Protein 4WQD (pdb70)

InterPro domains:
  IPR009056 Cytochrome c-like domain [PF13442] (178-256)
  IPR009056 Cytochrome c-like domain [PF21342] (72-156)
  IPR009056 Cytochrome c-like domain [PS51007] (174-260)
  IPR036909 Cytochrome c-like domain superfamily [G3DSA:1.10.760.10] (28-163)
  IPR036909 Cytochrome c-like domain superfamily [G3DSA:1.10.760.10] (164-270)
  IPR036909 Cytochrome c-like domain superfamily [SSF46626] (46-158)
  IPR036909 Cytochrome c-like domain superfamily [SSF46626] (165-262)
  IPR051459 Cytochrome c-type Dehydrogenase [PTHR35008] (163-260)

Organism: Allochromatium vinosum (strain ATCC 17899 / DSM 180 / NBRC 103801 / NCIMB 10441 / D) (NCBI:txid572477)

GO terms:
  GO:0009055 electron transfer activity (F, IMP)
  GO:0042597 periplasmic space (C, IDA)
  GO:0050338 thiosulfate dehydrogenase activity (F, IDA)

Secondary structure (DSSP, 8-state):
-B------GGGPPSSHHHHHHHHHHHHHHSHHHH-TTT--SS--GGGTS--STT-SS-STTS---TT-GGG-SEEETTTTEEE-HHHHHHHHHHTTTSS-PPPTT-HHHHHHHHHHHHHTTTPPTTPPBTT-S------SS---HHHHHHHHHHHTHHHH-TTS--EE-TTSSEEE--SSSTTS--TTSGGGSHHHHHHHHHHH----HHHHHHHHHHHTTS-----

Sequence (227 aa):
TVALTVPAAALLPDGALGESIVRGRRYLSSDTPAQLPDFVGNGLACRHCHPGRDGEVGTEANAAPFVGVVGRRFPQYSARHGRRLITLEQRIGDCFERSLNGRRALLALDHPALIDMMLAYMSWLSQGVPVGAVVAGHGIPTLTLEREPDGVHGEALYQARCLACHGADGSGTLDADGRYLFPPLWGPRRSFNTGAGMNRQATAAGFIKHGMMSLSDEEAWDVAGFVLTHPRPLF

Nearest PDB structures (foldseek):
  4wqe-assembly1_A  TM=1.002E+00  e=1.632E-48  Allochromatium vinosum DSM 180
  4wqa-assembly1_A  TM=1.004E+00  e=4.121E-48  Allochromatium vinosum DSM 180
  4wqc-assembly1_A  TM=1.003E+00  e=3.424E-48  Allochromatium vinosum DSM 180
  4wq8-assembly1_A  TM=1.004E+00  e=5.968E-48  Allochromatium vinosum DSM 180
  4wq7-assembly1_A  TM=1.002E+00  e=7.182E-48  Allochromatium vinosum DSM 180

B-factor: mean 21.18, std 8.92, range [9.79, 58.66]

Solvent-accessible surface area: 11248 Å² total; per-residue (Å²): 134,49,75,43,89,68,20,51,51,102,148,35,65,154,41,87,106,5,111,12,3,60,89,0,47,104,37,2,30,20,0,41,51,63,12,88,94,39,19,44,3,5,6,5,20,78,23,28,31,46,26,162,136,54,14,1,0,6,51,48,46,7,16,9,17,2,4,30,51,13,108,32,88,65,136,15,92,102,72,47,166,109,4,57,14,47,62,82,15,6,12,38,4,62,43,21,8,43,21,154,40,5,58,104,110,47,93,1,1,86,6,0,32,14,0,5,52,18,1,6,102,82,30,77,136,39,21,44,4,46,19,105,27,38,52,91,22,84,24,171,93,144,44,64,23,127,77,0,76,58,16,4,108,80,116,26,60,101,49,20,17,80,89,0,51,18,51,101,53,113,104,50,88,18,94,65,22,3,35,20,12,113,109,0,11,1,53,13,3,18,25,44,134,41,24,12,3,0,0,21,24,64,84,40,134,138,19,48,58,87,44,0,15,4,2,0,9,23,10,41,97,42,103,24,25,153,114

Foldseek 3Di:
DAAQDFDDLVPQDPDDLSVLLVLLLCCQQPVCVVPVQQFQFQDHNCLQQPDPPSGGQRDFQSARLAQVQLQPQDDDPVVRGTDGPLVVVQLCSCFFRVGGRDDSPPSNSVSNVSNSVNSHPPPDRPDDYHRHYNDFQDDPDAQALVLLLVLCVVFPCVACHPQQCGDADPVRHGPRHRLADERGGECSDPCLDQRRVLSSQPRPGVDDSNNSSNNSVNSNVHHYHYD

Radius of gyration: 17.47 Å; Cα contacts (8 Å, |Δi|>4): 488; chains: 1; bounding box: 42×35×50 Å

CATH classification: 1.10.760.10 (+1 more: 1.10.760.10)

Structure (mmCIF, N/CA/C/O backbone):
data_4WQD
#
_entry.id   4WQD
#
_cell.length_a   79.093
_cell.length_b   70.811
_cell.length_c   57.873
_cell.angle_alpha   90.00
_cell.angle_beta   128.99
_cell.angle_gamma   90.00
#
_symmetry.space_group_name_H-M   'C 1 2 1'
#
loop_
_entity.id
_entity.type
_entity.pdbx_description
1 polymer 'Thiosulfate dehydrogenase'
2 non-polymer 'HEME C'
3 non-polymer 'IODIDE ION'
4 non-polymer 1,2-ETHANEDIOL
5 non-polymer GUANIDINE
6 non-polymer 'SULFATE ION'
7 water water
#
loop_
_atom_site.group_PDB
_atom_site.id
_atom_site.type_symbol
_atom_site.label_atom_id
_atom_site.label_alt_id
_atom_site.label_comp_id
_atom_site.label_asym_id
_atom_site.label_entity_id
_atom_site.label_seq_id
_atom_site.pdbx_PDB_ins_code
_atom_site.Cartn_x
_atom_site.Cartn_y
_atom_site.Cartn_z
_atom_site.occupancy
_atom_site.B_iso_or_equiv
_atom_site.auth_seq_id
_atom_site.auth_comp_id
_atom_site.auth_asym_id
_atom_site.auth_atom_id
_atom_site.pdbx_PDB_model_num
ATOM 1 N N . THR A 1 5 ? 32.902 33.466 10.029 1.00 38.82 5 THR A N 1
ATOM 2 C CA . THR A 1 5 ? 32.393 32.660 8.921 1.00 39.00 5 THR A CA 1
ATOM 3 C C . THR A 1 5 ? 32.543 33.386 7.574 1.00 38.23 5 THR A C 1
ATOM 4 O O . THR A 1 5 ? 32.924 34.559 7.538 1.00 41.74 5 THR A O 1
ATOM 8 N N . VAL A 1 6 ? 32.267 32.680 6.476 1.00 32.55 6 VAL A N 1
ATOM 9 C CA . VAL A 1 6 ? 32.186 33.286 5.144 1.00 28.10 6 VAL A CA 1
ATOM 10 C C . VAL A 1 6 ? 30.796 33.041 4.545 1.00 25.69 6 VAL A C 1
ATOM 11 O O . VAL A 1 6 ? 30.095 32.115 4.949 1.00 24.62 6 VAL A O 1
ATOM 15 N N . ALA A 1 7 ? 30.416 33.842 3.560 1.00 25.97 7 ALA A N 1
ATOM 16 C CA . ALA A 1 7 ? 29.068 33.748 3.006 1.00 26.17 7 ALA A CA 1
ATOM 17 C C . ALA A 1 7 ? 28.834 32.483 2.165 1.00 26.01 7 ALA A C 1
ATOM 18 O O . ALA A 1 7 ? 29.756 31.937 1.544 1.00 26.64 7 ALA A O 1
ATOM 20 N N . LEU A 1 8 ? 27.585 32.019 2.170 1.00 24.88 8 LEU A N 1
ATOM 21 C CA . LEU A 1 8 ? 27.154 30.892 1.351 1.00 23.84 8 LEU A CA 1
ATOM 22 C C . LEU A 1 8 ? 26.770 31.395 -0.029 1.00 26.36 8 LEU A C 1
ATOM 23 O O . LEU A 1 8 ? 25.809 32.150 -0.185 1.00 27.36 8 LEU A O 1
ATOM 28 N N . THR A 1 9 ? 27.522 30.974 -1.034 1.00 28.67 9 THR A N 1
ATOM 29 C CA . THR A 1 9 ? 27.178 31.291 -2.415 1.00 31.72 9 THR A CA 1
ATOM 30 C C . THR A 1 9 ? 27.105 30.008 -3.207 1.00 29.88 9 THR A C 1
ATOM 31 O O . THR A 1 9 ? 27.770 29.021 -2.878 1.00 29.85 9 THR A O 1
ATOM 35 N N . VAL A 1 10 ? 26.265 30.032 -4.236 1.00 28.26 10 VAL A N 1
ATOM 36 C CA . VAL A 1 10 ? 26.043 28.887 -5.102 1.00 29.67 10 VAL A CA 1
ATOM 37 C C . VAL A 1 10 ? 26.560 29.223 -6.504 1.00 29.84 10 VAL A C 1
ATOM 38 O O . VAL A 1 10 ? 26.055 30.148 -7.145 1.00 29.45 10 VAL A O 1
ATOM 42 N N . PRO A 1 11 ? 27.553 28.470 -6.999 1.00 28.97 11 PRO A N 1
ATOM 43 C CA . PRO A 1 11 ? 28.107 28.801 -8.321 1.00 30.05 11 PRO A CA 1
ATOM 44 C C . PRO A 1 11 ? 27.100 28.671 -9.450 1.00 31.62 11 PRO A C 1
ATOM 45 O O . PRO A 1 11 ? 26.112 27.940 -9.323 1.00 31.06 11 PRO A O 1
ATOM 49 N N . ALA A 1 12 ? 27.378 29.355 -10.557 1.00 32.98 12 ALA A N 1
ATOM 50 C CA . ALA A 1 12 ? 26.496 29.334 -11.711 1.00 34.85 12 ALA A CA 1
ATOM 51 C C . ALA A 1 12 ? 26.716 28.051 -12.510 1.00 34.25 12 ALA A C 1
ATOM 52 O O . ALA A 1 12 ? 27.839 27.754 -12.924 1.00 33.50 12 A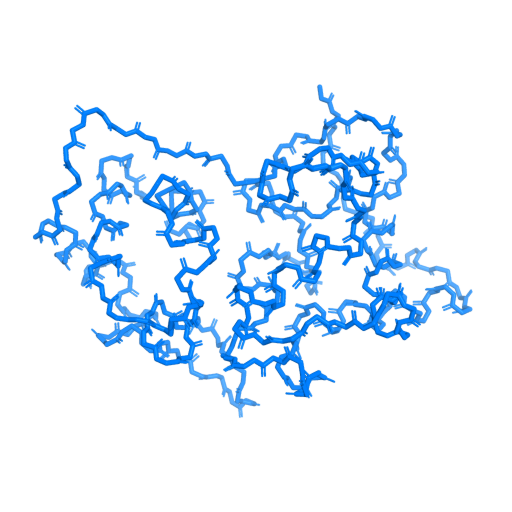LA A O 1
ATOM 54 N N . ALA A 1 13 ? 25.640 27.292 -12.712 1.00 35.16 13 ALA A N 1
ATOM 55 C CA . ALA A 1 13 ? 25.700 26.048 -13.480 1.00 36.06 13 ALA A CA 1
ATOM 56 C C . ALA A 1 13 ? 26.069 26.284 -14.950 1.00 36.87 13 ALA A C 1
ATOM 57 O O . ALA A 1 13 ? 26.585 25.384 -15.620 1.00 36.27 13 ALA A O 1
ATOM 59 N N . ALA A 1 14 ? 25.814 27.489 -15.452 1.00 38.26 14 ALA A N 1
ATOM 60 C CA . ALA A 1 14 ? 26.180 27.818 -16.823 1.00 39.75 14 ALA A CA 1
ATOM 61 C C . ALA A 1 14 ? 27.690 27.978 -16.955 1.00 41.36 14 ALA A C 1
ATOM 62 O O . ALA A 1 14 ? 28.235 27.888 -18.060 1.00 41.17 14 ALA A O 1
ATOM 64 N N . LEU A 1 15 ? 28.361 28.219 -15.830 1.00 42.14 15 LEU A N 1
ATOM 65 C CA . LEU A 1 15 ? 29.810 28.414 -15.819 1.00 43.78 15 LEU A CA 1
ATOM 66 C C . LEU A 1 15 ? 30.571 27.106 -15.544 1.00 43.95 15 LEU A C 1
ATOM 67 O O . LEU A 1 15 ? 31.784 27.126 -15.310 1.00 47.96 15 LEU A O 1
ATOM 72 N N . LEU A 1 16 ? 29.865 25.975 -15.564 1.00 39.76 16 LEU A N 1
ATOM 73 C CA . LEU A 1 16 ? 30.522 24.677 -15.472 1.00 38.14 16 LEU A CA 1
ATOM 74 C C . LEU A 1 16 ? 31.469 24.511 -16.670 1.00 38.93 16 LEU A C 1
ATOM 75 O O . LEU A 1 16 ? 31.095 24.830 -17.797 1.00 40.13 16 LEU A O 1
ATOM 80 N N . PRO A 1 17 ? 32.692 24.013 -16.428 1.00 39.19 17 PRO A N 1
ATOM 81 C CA . PRO A 1 17 ? 33.692 23.832 -17.489 1.00 40.15 17 PRO A CA 1
ATOM 82 C C . PRO A 1 17 ? 33.400 22.632 -18.393 1.00 40.68 17 PRO A C 1
ATOM 83 O O . PRO A 1 17 ? 32.959 21.597 -17.896 1.00 41.38 17 PRO A O 1
ATOM 87 N N . ASP A 1 18 ? 33.617 22.776 -19.698 1.00 41.39 18 ASP A N 1
ATOM 88 C CA . ASP A 1 18 ? 33.599 21.626 -20.600 1.00 41.15 18 ASP A CA 1
ATOM 89 C C . ASP A 1 18 ? 34.701 20.643 -20.201 1.00 36.25 18 ASP A C 1
ATOM 90 O O . ASP A 1 18 ? 35.791 21.059 -19.800 1.00 38.73 18 ASP A O 1
ATOM 95 N N . GLY A 1 19 ? 34.416 19.348 -20.321 1.00 27.22 19 GLY A N 1
ATOM 96 C CA . GLY A 1 19 ? 35.412 18.311 -20.103 1.00 22.30 19 GLY A CA 1
ATOM 97 C C . GLY A 1 19 ? 35.068 17.325 -18.994 1.00 19.03 19 GLY A C 1
ATOM 98 O O . GLY A 1 19 ? 33.919 17.236 -18.548 1.00 18.72 19 GLY A O 1
ATOM 99 N N . ALA A 1 20 ? 36.073 16.582 -18.540 1.00 18.38 20 ALA A N 1
ATOM 100 C CA . ALA A 1 20 ? 35.867 15.495 -17.592 1.00 16.77 20 ALA A CA 1
ATOM 101 C C . ALA A 1 20 ? 35.330 15.997 -16.259 1.00 15.86 20 ALA A C 1
ATOM 102 O O . ALA A 1 20 ? 34.416 15.400 -15.688 1.00 16.15 20 ALA A O 1
ATOM 104 N N . LEU A 1 21 ? 35.871 17.108 -15.764 1.00 15.79 21 LEU A N 1
ATOM 105 C CA . LEU A 1 21 ? 35.426 17.641 -14.480 1.00 16.30 21 LEU A CA 1
ATOM 106 C C . LEU A 1 21 ? 33.964 18.071 -14.539 1.00 17.29 21 LEU A C 1
ATOM 107 O O . LEU A 1 21 ? 33.182 17.726 -13.664 1.00 17.24 21 LEU A O 1
ATOM 112 N N . GLY A 1 22 ? 33.594 18.813 -15.569 1.00 18.16 22 GLY A N 1
ATOM 113 C CA . GLY A 1 22 ? 32.217 19.235 -15.704 1.00 18.79 22 GLY A CA 1
ATOM 114 C C . GLY A 1 22 ? 31.277 18.050 -15.774 1.00 18.84 22 GLY A C 1
ATOM 115 O O . GLY A 1 22 ? 30.205 18.052 -15.158 1.00 19.90 22 GLY A O 1
ATOM 116 N N . GLU A 1 23 ? 31.644 17.031 -16.542 1.00 19.34 23 GLU A N 1
ATOM 117 C CA . GLU A 1 23 ? 30.783 15.855 -16.653 1.00 19.60 23 GLU A CA 1
ATOM 118 C C . GLU A 1 23 ? 30.654 15.101 -15.326 1.00 17.46 23 GLU A C 1
ATOM 119 O O . GLU A 1 23 ? 29.581 14.590 -14.997 1.00 18.75 23 GLU A O 1
ATOM 125 N N . SER A 1 24 ? 31.739 15.043 -14.569 1.00 16.63 24 SER A N 1
ATOM 126 C CA . SER A 1 24 ? 31.734 14.400 -13.260 1.00 15.23 24 SER A CA 1
ATOM 127 C C . SER A 1 24 ? 30.815 15.138 -12.288 1.00 14.87 24 SER A C 1
ATOM 128 O O . SER A 1 24 ? 30.049 14.526 -11.544 1.00 14.86 24 SER A O 1
ATOM 131 N N . ILE A 1 25 ? 30.882 16.461 -12.319 1.00 15.29 25 ILE A N 1
ATOM 132 C CA . ILE A 1 25 ? 30.050 17.293 -11.460 1.00 15.92 25 ILE A CA 1
ATOM 133 C C . ILE A 1 25 ? 28.560 17.034 -11.743 1.00 16.85 25 ILE A C 1
ATOM 134 O O . ILE A 1 25 ? 27.747 16.949 -10.827 1.00 17.23 25 ILE A O 1
ATOM 139 N N . VAL A 1 26 ? 28.198 16.897 -13.016 1.00 17.07 26 VAL A N 1
ATOM 140 C CA . VAL A 1 26 ? 26.818 16.652 -13.406 1.00 18.04 26 VAL A CA 1
ATOM 141 C C . VAL A 1 26 ? 26.387 15.270 -12.937 1.00 17.38 26 VAL A C 1
ATOM 142 O O . VAL A 1 26 ? 25.278 15.113 -12.425 1.00 17.71 26 VAL A O 1
ATOM 146 N N . ARG A 1 27 ? 27.238 14.265 -13.082 1.00 17.36 27 ARG A N 1
ATOM 147 C CA . ARG A 1 27 ? 26.892 12.953 -12.533 1.00 16.98 27 ARG A CA 1
ATOM 148 C C . ARG A 1 27 ? 26.726 13.021 -11.011 1.00 15.46 27 ARG A C 1
ATOM 149 O O . ARG A 1 27 ? 25.809 12.405 -10.446 1.00 16.80 27 ARG A O 1
ATOM 157 N N . GLY A 1 28 ? 27.620 13.748 -10.345 1.00 14.99 28 GLY A N 1
ATOM 158 C CA . GLY A 1 28 ? 27.562 13.899 -8.899 1.00 14.44 28 GLY A CA 1
ATOM 159 C C . GLY A 1 28 ? 26.223 14.462 -8.437 1.00 15.10 28 GLY A C 1
ATOM 160 O O . GLY A 1 28 ? 25.623 13.988 -7.473 1.00 14.98 28 GLY A O 1
ATOM 161 N N . ARG A 1 29 ? 25.776 15.511 -9.106 1.00 15.57 29 ARG A N 1
ATOM 162 C CA . ARG A 1 29 ? 24.488 16.097 -8.781 1.00 16.08 29 ARG A CA 1
ATOM 163 C C . ARG A 1 29 ? 23.378 15.037 -8.853 1.00 16.27 29 ARG A C 1
ATOM 164 O O . ARG A 1 29 ? 22.507 14.968 -7.983 1.00 16.57 29 ARG A O 1
ATOM 172 N N . ARG A 1 30 ? 23.404 14.230 -9.910 1.00 16.42 30 ARG A N 1
ATOM 173 C CA . ARG A 1 30 ? 22.390 13.202 -10.105 1.00 17.47 30 ARG A CA 1
ATOM 174 C C . ARG A 1 30 ? 22.464 12.106 -9.019 1.00 15.98 30 ARG A C 1
ATOM 175 O O . ARG A 1 30 ? 21.420 11.649 -8.528 1.00 15.80 30 ARG A O 1
ATOM 183 N N . TYR A 1 31 ? 23.671 11.704 -8.614 1.00 15.50 31 TYR A N 1
ATOM 184 C CA . TYR A 1 31 ? 23.782 10.718 -7.545 1.00 14.72 31 TYR A CA 1
ATOM 185 C C . TYR A 1 31 ? 23.212 11.246 -6.231 1.00 14.40 31 TYR A C 1
ATOM 186 O O . TYR A 1 31 ? 22.578 10.506 -5.471 1.00 15.17 31 TYR A O 1
ATOM 195 N N . LEU A 1 32 ? 23.407 12.534 -5.986 1.00 13.22 32 LEU A N 1
ATOM 196 C CA . LEU A 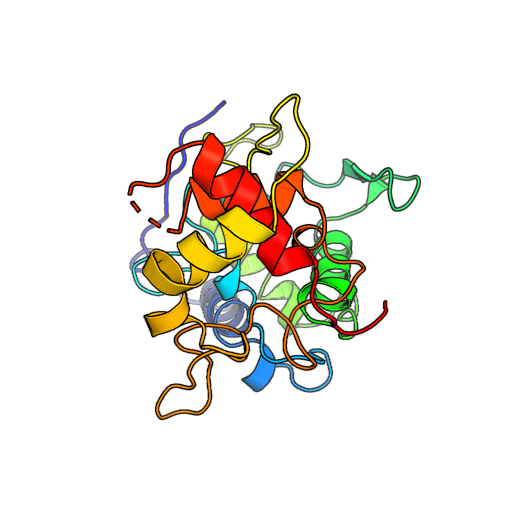1 32 ? 22.944 13.156 -4.749 1.00 13.69 32 LEU A CA 1
ATOM 197 C C . LEU A 1 32 ? 21.426 13.418 -4.778 1.00 14.03 32 LEU A C 1
ATOM 198 O O . LEU A 1 32 ? 20.771 13.402 -3.746 1.00 14.97 32 LEU A O 1
ATOM 203 N N . SER A 1 33 ? 20.878 13.656 -5.962 1.00 14.38 33 SER A N 1
ATOM 204 C CA A SER A 1 33 ? 19.468 14.023 -6.072 0.39 15.76 33 SER A CA 1
ATOM 205 C CA B SER A 1 33 ? 19.474 14.025 -6.112 0.61 15.77 33 SER A CA 1
ATOM 206 C C . SER A 1 33 ? 18.576 12.804 -6.257 1.00 16.12 33 SER A C 1
ATOM 207 O O . SER A 1 33 ? 17.387 12.860 -5.929 1.00 17.21 33 SER A O 1
ATOM 212 N N . ASP A 1 34 ? 19.135 11.711 -6.764 1.00 16.65 34 ASP A N 1
ATOM 213 C CA . ASP A 1 34 ? 18.366 10.550 -7.226 1.00 17.24 34 ASP A CA 1
ATOM 214 C C . ASP A 1 34 ? 19.000 9.242 -6.741 1.00 17.16 34 ASP A C 1
ATOM 215 O O . ASP A 1 34 ? 19.108 8.261 -7.473 1.00 17.95 34 ASP A O 1
ATOM 220 N N . THR A 1 35 ? 19.413 9.234 -5.482 1.00 15.95 35 THR A N 1
ATOM 221 C CA . THR A 1 35 ? 20.349 8.210 -5.003 1.00 15.95 35 THR A CA 1
ATOM 222 C C . THR A 1 35 ? 19.816 6.775 -5.066 1.00 17.23 35 THR A C 1
ATOM 223 O O . THR A 1 35 ? 20.510 5.878 -5.539 1.00 17.66 35 THR A O 1
ATOM 227 N N . PRO A 1 36 ? 18.570 6.546 -4.615 1.00 17.13 36 PRO A N 1
ATOM 228 C CA . PRO A 1 36 ? 18.100 5.155 -4.648 1.00 18.20 36 PRO A CA 1
ATOM 229 C C . PRO A 1 36 ? 18.111 4.556 -6.058 1.00 19.07 36 PRO A C 1
ATOM 230 O O . PRO A 1 36 ? 18.499 3.392 -6.227 1.00 21.28 36 PRO A O 1
ATOM 234 N N . ALA A 1 37 ? 17.726 5.347 -7.055 1.00 18.77 37 ALA A N 1
ATOM 235 C CA . ALA A 1 37 ? 17.623 4.848 -8.418 1.00 19.96 37 ALA A CA 1
ATOM 236 C C . ALA A 1 37 ? 19.002 4.680 -9.056 1.00 20.51 37 ALA A C 1
ATOM 237 O O . ALA A 1 37 ? 19.200 3.783 -9.873 1.00 21.72 37 ALA A O 1
ATOM 239 N N . GLN A 1 38 ? 19.948 5.552 -8.708 1.00 19.61 38 GLN A N 1
ATOM 240 C CA . GLN A 1 38 ? 21.265 5.550 -9.357 1.00 19.29 38 GLN A CA 1
ATOM 241 C C . GLN A 1 38 ? 22.239 4.575 -8.710 1.00 18.93 38 GLN A C 1
ATOM 242 O O . GLN A 1 38 ? 23.143 4.069 -9.380 1.00 19.93 38 GLN A O 1
ATOM 248 N N . LEU A 1 39 ? 22.065 4.336 -7.411 1.00 17.83 39 LEU A N 1
ATOM 249 C CA . LEU A 1 39 ? 22.995 3.507 -6.634 1.00 17.68 39 LEU A CA 1
ATOM 250 C C . LEU A 1 39 ? 22.240 2.460 -5.811 1.00 18.12 39 LEU A C 1
ATOM 251 O O . LEU A 1 39 ? 22.394 2.388 -4.589 1.00 16.48 39 LEU A O 1
ATOM 256 N N . PRO A 1 40 ? 21.442 1.618 -6.491 1.00 19.30 40 PRO A N 1
ATOM 257 C CA . PRO A 1 40 ? 20.619 0.647 -5.759 1.00 21.22 40 PRO A CA 1
ATOM 258 C C . PRO A 1 40 ? 21.410 -0.328 -4.885 1.00 21.95 40 PRO A C 1
ATOM 259 O O . PRO A 1 40 ? 20.891 -0.753 -3.861 1.00 22.43 40 PRO A O 1
ATOM 263 N N . ASP A 1 41 ? 22.638 -0.668 -5.257 1.00 22.87 41 ASP A N 1
ATOM 264 C CA . ASP A 1 41 ? 23.415 -1.606 -4.461 1.00 24.33 41 ASP A CA 1
ATOM 265 C C . ASP A 1 41 ? 23.819 -1.021 -3.110 1.00 22.12 41 ASP A C 1
ATOM 266 O O . ASP A 1 41 ? 24.205 -1.764 -2.202 1.00 23.83 41 ASP A O 1
ATOM 271 N N . PHE A 1 42 ? 23.731 0.302 -2.971 1.00 19.29 42 PHE A N 1
ATOM 272 C CA . PHE A 1 42 ? 24.275 0.993 -1.797 1.00 18.56 42 PHE A CA 1
ATOM 273 C C . PHE A 1 42 ? 23.216 1.690 -0.951 1.00 18.54 42 PHE A C 1
ATOM 274 O O . PHE A 1 42 ? 23.504 2.177 0.140 1.00 19.00 42 PHE A O 1
ATOM 282 N N . VAL A 1 43 ? 21.983 1.722 -1.449 1.00 18.30 43 VAL A N 1
ATOM 283 C CA . VAL A 1 43 ? 20.898 2.393 -0.738 1.00 18.54 43 VAL A CA 1
ATOM 284 C C . VAL A 1 43 ? 19.881 1.369 -0.281 1.00 19.06 43 VAL A C 1
ATOM 285 O O . VAL A 1 43 ? 19.383 0.598 -1.090 1.00 19.37 43 VAL A O 1
ATOM 289 N N . GLY A 1 44 ? 19.566 1.380 1.014 1.00 19.11 44 GLY A N 1
ATOM 290 C CA . GLY A 1 44 ? 18.683 0.386 1.592 1.00 20.19 44 GLY A CA 1
ATOM 291 C C . GLY A 1 44 ? 17.306 0.918 1.927 1.00 21.82 44 GLY A C 1
ATOM 292 O O . GLY A 1 44 ? 16.485 0.179 2.452 1.00 27.36 44 GLY A O 1
ATOM 293 N N . ASN A 1 45 ? 17.058 2.197 1.660 1.00 19.17 45 ASN A N 1
ATOM 294 C CA . ASN A 1 45 ? 15.753 2.783 1.935 1.00 18.57 45 ASN A CA 1
ATOM 295 C C . ASN A 1 45 ? 15.297 3.688 0.781 1.00 18.27 45 ASN A C 1
ATOM 296 O O . ASN A 1 45 ? 15.825 3.583 -0.328 1.00 19.75 45 ASN A O 1
ATOM 301 N N . GLY A 1 46 ? 14.292 4.540 1.011 1.00 17.09 46 GLY A N 1
ATOM 302 C CA . GLY A 1 46 ? 13.772 5.357 -0.075 1.00 17.88 46 GLY A CA 1
ATOM 303 C C . GLY A 1 46 ? 14.353 6.753 -0.158 1.00 16.38 46 GLY A C 1
ATOM 304 O O . GLY A 1 46 ? 13.873 7.594 -0.912 1.00 17.50 46 GLY A O 1
ATOM 305 N N . LEU A 1 47 ? 15.408 7.017 0.605 1.00 15.36 47 LEU A N 1
ATOM 306 C CA . LEU A 1 47 ? 15.905 8.384 0.701 1.00 14.36 47 LEU A CA 1
ATOM 307 C C . LEU A 1 47 ? 17.029 8.675 -0.286 1.00 14.49 47 LEU A C 1
ATOM 308 O O . LEU A 1 47 ? 17.927 7.846 -0.523 1.00 15.76 47 LEU A O 1
ATOM 313 N N . ALA A 1 48 ? 16.977 9.873 -0.853 1.00 13.94 48 ALA A N 1
ATOM 314 C CA . ALA A 1 48 ? 18.112 10.438 -1.567 1.00 14.60 48 ALA A CA 1
ATOM 315 C C . ALA A 1 48 ? 18.796 11.464 -0.683 1.00 14.04 48 ALA A C 1
ATOM 316 O O . ALA A 1 48 ? 18.219 11.951 0.268 1.00 13.40 48 ALA A O 1
ATOM 318 N N . CYS A 1 49 ? 20.041 11.797 -1.008 1.00 13.95 49 CYS A N 1
ATOM 319 C CA . CYS A 1 49 ? 20.757 12.772 -0.186 1.00 13.48 49 CYS A CA 1
ATOM 320 C C . CYS A 1 49 ? 19.985 14.091 -0.084 1.00 12.82 49 CYS A C 1
ATOM 321 O O . CYS A 1 49 ? 19.984 14.732 0.962 1.00 13.11 49 CYS A O 1
ATOM 324 N N . ARG A 1 50 ? 19.325 14.484 -1.174 1.00 12.44 50 ARG A N 1
ATOM 325 C CA . ARG A 1 50 ? 18.597 15.762 -1.197 1.00 13.92 50 ARG A CA 1
ATOM 326 C C . ARG A 1 50 ? 17.437 15.835 -0.198 1.00 14.75 50 ARG A C 1
ATOM 327 O O . ARG A 1 50 ? 16.941 16.909 0.081 1.00 13.96 50 ARG A O 1
ATOM 335 N N . HIS A 1 51 ? 17.024 14.703 0.345 1.00 13.50 51 HIS A N 1
ATOM 336 C CA . HIS A 1 51 ? 15.876 14.724 1.252 1.00 13.18 51 HIS A CA 1
ATOM 337 C C . HIS A 1 51 ? 16.212 15.305 2.616 1.00 13.57 51 HIS A C 1
ATOM 338 O O . HIS A 1 51 ? 15.294 15.694 3.324 1.00 14.02 51 HIS A O 1
ATOM 345 N N . CYS A 1 52 ? 17.504 15.377 2.963 1.00 12.38 52 CYS A N 1
ATOM 346 C CA . CYS A 1 52 ? 17.923 16.107 4.161 1.00 11.66 52 CYS A CA 1
ATOM 347 C C . CYS A 1 52 ? 18.928 17.194 3.827 1.00 12.40 52 CYS A C 1
ATOM 348 O O . CYS A 1 52 ? 19.225 18.015 4.690 1.00 12.96 52 CYS A O 1
ATOM 351 N N . HIS A 1 53 ? 19.406 17.220 2.580 1.00 12.40 53 HIS A N 1
ATOM 352 C CA . HIS A 1 53 ? 20.364 18.227 2.115 1.00 12.65 53 HIS A CA 1
ATOM 353 C C . HIS A 1 53 ? 19.762 18.917 0.887 1.00 12.73 53 HIS A C 1
ATOM 354 O O . HIS A 1 53 ? 20.259 18.788 -0.227 1.00 13.18 53 HIS A O 1
ATOM 361 N N . PRO A 1 54 ? 18.657 19.637 1.075 1.00 13.69 54 PRO A N 1
ATOM 362 C CA . PRO A 1 54 ? 17.933 20.156 -0.092 1.00 14.77 54 PRO A CA 1
ATOM 363 C C . PRO A 1 54 ? 18.685 21.270 -0.817 1.00 14.87 54 PRO A C 1
ATOM 364 O O . PRO A 1 54 ? 19.623 21.862 -0.283 1.00 15.01 54 PRO A O 1
ATOM 368 N N . GLY A 1 55 ? 18.257 21.546 -2.037 1.00 17.34 55 GLY A N 1
ATOM 369 C CA . GLY A 1 55 ? 18.764 22.686 -2.777 1.00 19.95 55 GLY A CA 1
ATOM 370 C C . GLY A 1 55 ? 17.764 23.138 -3.801 1.00 24.73 55 GLY A C 1
ATOM 371 O O . GLY A 1 55 ? 16.903 22.363 -4.205 1.00 25.08 55 GLY A O 1
ATOM 372 N N . ARG A 1 56 ? 17.886 24.392 -4.221 1.00 27.58 56 ARG A N 1
ATOM 373 C CA . ARG A 1 56 ? 16.994 24.943 -5.237 1.00 32.00 56 ARG A CA 1
ATOM 374 C C . ARG A 1 56 ? 17.610 24.829 -6.627 1.00 30.14 56 ARG A C 1
ATOM 375 O O . ARG A 1 56 ? 18.820 24.611 -6.766 1.00 28.99 56 ARG A O 1
ATOM 383 N N . ASP A 1 57 ? 16.760 24.946 -7.644 1.00 30.14 57 ASP A N 1
ATOM 384 C CA . ASP A 1 57 ? 17.197 24.981 -9.043 1.00 31.92 57 ASP A CA 1
ATOM 385 C C . ASP A 1 57 ? 17.883 23.690 -9.488 1.00 29.12 57 ASP A C 1
ATOM 386 O O . ASP A 1 57 ? 18.728 23.704 -10.378 1.00 29.63 57 ASP A O 1
ATOM 391 N N . GLY A 1 58 ? 17.509 22.579 -8.865 1.00 27.63 58 GLY A N 1
ATOM 392 C CA . GLY A 1 58 ? 18.026 21.275 -9.230 1.00 26.60 58 GLY A CA 1
ATOM 393 C C . GLY A 1 58 ? 19.295 20.926 -8.486 1.00 24.28 58 GLY A C 1
ATOM 394 O O . GLY A 1 58 ? 19.745 19.782 -8.559 1.00 24.88 58 GLY A O 1
ATOM 395 N N . GLU A 1 59 ? 19.865 21.890 -7.761 1.00 21.18 59 GLU A N 1
ATOM 396 C CA . GLU A 1 59 ? 21.102 21.647 -7.021 1.00 19.14 59 GLU A CA 1
ATOM 397 C C . GLU A 1 59 ? 20.765 20.949 -5.718 1.00 18.31 59 GLU A C 1
ATOM 398 O O . GLU A 1 59 ? 19.613 20.921 -5.294 1.00 19.66 59 GLU A O 1
ATOM 404 N N . VAL A 1 60 ? 21.787 20.372 -5.100 1.00 16.49 60 VAL A N 1
ATOM 405 C CA . VAL A 1 60 ? 21.634 19.652 -3.840 1.00 14.75 60 VAL A CA 1
ATOM 406 C C . VAL A 1 60 ? 22.600 20.229 -2.826 1.00 13.86 60 VAL A C 1
ATOM 407 O O . VAL A 1 60 ? 23.754 20.505 -3.146 1.00 15.28 60 VAL A O 1
ATOM 411 N N . GLY A 1 61 ? 22.137 20.405 -1.602 1.00 13.11 61 GLY A N 1
ATOM 412 C CA . GLY A 1 61 ? 23.037 20.844 -0.553 1.00 13.68 61 GLY A CA 1
ATOM 413 C C . GLY A 1 61 ? 23.400 22.311 -0.637 1.00 13.21 61 GLY A C 1
ATOM 414 O O . GLY A 1 61 ? 24.559 22.678 -0.431 1.00 13.38 61 GLY A O 1
ATOM 415 N N . THR A 1 62 ? 22.414 23.163 -0.925 1.00 14.03 62 THR A N 1
ATOM 416 C CA . THR A 1 62 ? 22.675 24.591 -1.064 1.00 15.94 62 THR A CA 1
ATOM 417 C C . THR A 1 62 ? 21.888 25.469 -0.091 1.00 16.78 62 THR A C 1
ATOM 418 O O . THR A 1 62 ? 21.918 26.692 -0.220 1.00 20.80 62 THR A O 1
ATOM 422 N N . GLU A 1 63 ? 21.226 24.861 0.892 1.00 16.78 63 GLU A N 1
ATOM 423 C CA . GLU A 1 63 ? 20.319 25.618 1.766 1.00 18.46 63 GLU A CA 1
ATOM 424 C C . GLU A 1 63 ? 20.853 25.808 3.168 1.00 17.14 63 GLU A C 1
ATOM 425 O O . GLU A 1 63 ? 21.154 24.843 3.860 1.00 17.27 63 GLU A O 1
ATOM 431 N N . ALA A 1 64 ? 20.980 27.064 3.578 1.00 18.58 64 ALA A N 1
ATOM 432 C CA . ALA A 1 64 ? 21.441 27.376 4.929 1.00 18.53 64 ALA A CA 1
ATOM 433 C C . ALA A 1 64 ? 20.586 26.657 5.963 1.00 17.35 64 ALA A C 1
ATOM 434 O O . ALA A 1 64 ? 19.358 26.610 5.852 1.00 17.53 64 ALA A O 1
ATOM 436 N N . ASN A 1 65 ? 21.259 26.090 6.954 1.00 16.31 65 ASN A N 1
ATOM 437 C CA . ASN A 1 65 ? 20.638 25.399 8.087 1.00 16.56 65 ASN A CA 1
ATOM 438 C C . ASN A 1 65 ? 19.984 24.064 7.727 1.00 15.06 65 ASN A C 1
ATOM 439 O O . ASN A 1 65 ? 19.330 23.437 8.567 1.00 15.72 65 ASN A O 1
ATOM 444 N N . ALA A 1 66 ? 20.203 23.617 6.493 1.00 13.66 66 ALA A N 1
ATOM 445 C CA . ALA A 1 66 ? 19.825 22.273 6.067 1.00 13.31 66 ALA A CA 1
ATOM 446 C C . ALA A 1 66 ? 21.051 21.535 5.521 1.00 13.51 66 ALA A C 1
ATOM 447 O O . ALA A 1 66 ? 20.999 20.890 4.467 1.00 15.28 66 ALA A O 1
ATOM 449 N N . ALA A 1 67 ? 22.138 21.653 6.282 1.00 12.58 67 ALA A N 1
ATOM 450 C CA . ALA A 1 67 ? 23.406 20.977 6.029 1.00 12.47 67 ALA A CA 1
ATOM 451 C C . ALA A 1 67 ? 23.859 21.120 4.577 1.00 13.25 67 ALA A C 1
ATOM 452 O O . ALA A 1 67 ? 24.043 20.138 3.860 1.00 13.09 67 ALA A O 1
ATOM 454 N N . PRO A 1 68 ? 24.085 22.363 4.160 1.00 13.23 68 PRO A N 1
ATOM 455 C CA . PRO A 1 68 ? 24.574 22.575 2.791 1.00 12.59 68 PRO A CA 1
ATOM 456 C C . PRO A 1 68 ? 25.966 21.974 2.605 1.00 12.24 68 PRO A C 1
ATOM 457 O O . PRO A 1 68 ? 26.753 21.873 3.549 1.00 13.01 68 PRO A O 1
ATOM 461 N N . PHE A 1 69 ? 26.268 21.589 1.369 1.00 12.03 69 PHE A N 1
ATOM 462 C CA . PHE A 1 69 ? 27.598 21.082 1.015 1.00 12.41 69 PHE A CA 1
ATOM 463 C C . PHE A 1 69 ? 28.516 22.210 0.568 1.00 12.00 69 PHE A C 1
ATOM 464 O O . PHE A 1 69 ? 29.705 21.978 0.347 1.00 12.12 69 PHE A O 1
ATOM 472 N N . VAL A 1 70 ? 27.998 23.423 0.399 1.00 12.74 70 VAL A N 1
ATOM 473 C CA . VAL A 1 70 ? 28.822 24.593 0.077 1.00 13.75 70 VAL A CA 1
ATOM 474 C C . VAL A 1 70 ? 29.859 24.803 1.177 1.00 14.57 70 VAL A C 1
ATOM 475 O O . VAL A 1 70 ? 29.522 25.147 2.312 1.00 15.59 70 VAL A O 1
ATOM 479 N N . GLY A 1 71 ? 31.118 24.574 0.835 1.00 12.84 71 GLY A N 1
ATOM 480 C CA . GLY A 1 71 ? 32.223 24.730 1.759 1.00 13.81 71 GLY A CA 1
ATOM 481 C C . GLY A 1 71 ? 32.567 23.497 2.570 1.00 13.65 71 GLY A C 1
ATOM 482 O O . GLY A 1 71 ? 33.426 23.572 3.448 1.00 16.64 71 GLY A O 1
ATOM 483 N N . VAL A 1 72 ? 31.945 22.356 2.309 1.00 12.16 72 VAL A N 1
ATOM 484 C CA . VAL A 1 72 ? 32.179 21.181 3.140 1.00 11.99 72 VAL A CA 1
ATOM 485 C C . VAL A 1 72 ? 33.568 20.595 2.915 1.00 11.35 72 VAL A C 1
ATOM 486 O O . VAL A 1 72 ? 34.166 20.053 3.839 1.00 12.16 72 VAL A O 1
ATOM 490 N N . VAL A 1 73 ? 34.095 20.719 1.702 1.00 11.37 73 VAL A N 1
ATOM 491 C CA . VAL A 1 73 ? 35.337 20.029 1.393 1.00 11.41 73 VAL A CA 1
ATOM 492 C C . VAL A 1 73 ? 36.516 20.575 2.224 1.00 11.55 73 VAL A C 1
ATOM 493 O O . VAL A 1 73 ? 37.420 19.826 2.600 1.00 13.30 73 VAL A O 1
ATOM 497 N N . GLY A 1 74 ? 36.474 21.869 2.537 1.00 11.16 74 GLY A N 1
ATOM 498 C CA . GLY A 1 74 ? 37.533 22.495 3.305 1.00 12.70 74 GLY A CA 1
ATOM 499 C C . GLY A 1 74 ? 37.470 22.257 4.797 1.00 13.00 74 GLY A C 1
ATOM 500 O O . GLY A 1 74 ? 38.343 22.750 5.516 1.00 14.51 74 GLY A O 1
ATOM 501 N N . ARG A 1 75 ? 36.486 21.487 5.262 1.00 12.28 75 ARG A N 1
ATOM 502 C CA A ARG A 1 75 ? 36.348 21.168 6.683 0.45 12.21 75 ARG A CA 1
ATOM 503 C CA B ARG A 1 75 ? 36.366 21.180 6.684 0.55 13.05 75 ARG A CA 1
ATOM 504 C C . ARG A 1 75 ? 36.786 19.748 7.018 1.00 11.52 75 ARG A C 1
ATOM 505 O O . ARG A 1 75 ? 36.709 19.323 8.171 1.00 12.62 75 ARG A O 1
ATOM 520 N N . PHE A 1 76 ? 37.241 19.002 6.014 1.00 10.58 76 PHE A N 1
ATOM 521 C 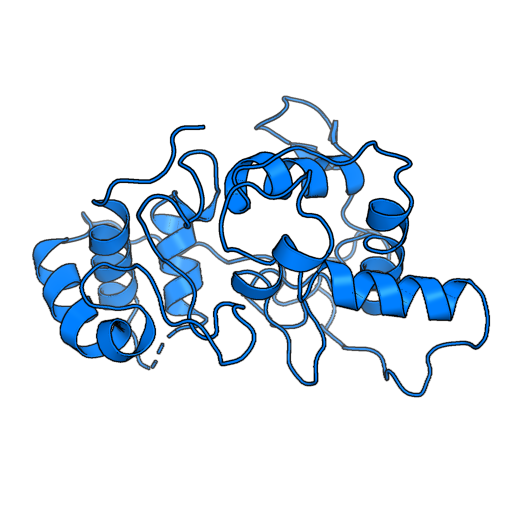CA . PHE A 1 76 ? 37.692 17.633 6.201 1.00 10.45 76 PHE A CA 1
ATOM 522 C C . PHE A 1 76 ? 39.140 17.560 5.731 1.00 11.92 76 PHE A C 1
ATOM 523 O O . PHE A 1 76 ? 39.513 18.302 4.807 1.00 13.21 76 PHE A O 1
ATOM 531 N N . PRO A 1 77 ? 39.945 16.657 6.333 1.00 11.17 77 PRO A N 1
ATOM 532 C CA . PRO A 1 77 ? 39.563 15.715 7.397 1.00 9.79 77 PRO A CA 1
ATOM 533 C C . PRO A 1 77 ? 39.348 16.401 8.748 1.00 10.62 77 PRO A C 1
ATOM 534 O O . PRO A 1 77 ? 39.814 17.517 8.992 1.00 10.72 77 PRO A O 1
ATOM 538 N N . GLN A 1 78 ? 38.554 15.740 9.578 1.00 10.76 78 GLN A N 1
ATOM 539 C CA . GLN A 1 78 ? 38.211 16.265 10.886 1.00 11.14 78 GLN A CA 1
ATOM 540 C C . GLN A 1 78 ? 37.986 15.121 11.857 1.00 10.36 78 GLN A C 1
ATOM 541 O O . GLN A 1 78 ? 37.668 14.000 11.469 1.00 9.94 78 GLN A O 1
ATOM 547 N N . TYR A 1 79 ? 38.125 15.412 13.139 1.00 11.70 79 TYR A N 1
ATOM 548 C CA . TYR A 1 79 ? 37.883 14.411 14.170 1.00 12.67 79 TYR A CA 1
ATOM 549 C C . TYR A 1 79 ? 36.407 14.018 14.206 1.00 13.29 79 TYR A C 1
ATOM 550 O O . TYR A 1 79 ? 35.527 14.871 14.088 1.00 15.58 79 TYR A O 1
ATOM 559 N N . SER A 1 80 ? 36.158 12.721 14.361 1.00 13.20 80 SER A N 1
ATOM 560 C CA . SER A 1 80 ? 34.815 12.212 14.581 1.00 14.25 80 SER A CA 1
ATOM 561 C C . SER A 1 80 ? 34.794 11.455 15.890 1.00 15.67 80 SER A C 1
ATOM 562 O O . SER A 1 80 ? 35.532 10.498 16.059 1.00 16.65 80 SER A O 1
ATOM 565 N N . ALA A 1 81 ? 33.906 11.847 16.799 1.00 17.43 81 ALA A N 1
ATOM 566 C CA . ALA A 1 81 ? 33.786 11.159 18.069 1.00 19.17 81 ALA A CA 1
ATOM 567 C C . ALA A 1 81 ? 33.229 9.748 17.824 1.00 21.81 81 ALA A C 1
ATOM 568 O O . ALA A 1 81 ? 33.637 8.777 18.473 1.00 24.19 81 ALA A O 1
ATOM 570 N N . ARG A 1 82 ? 32.322 9.664 16.852 1.00 22.37 82 ARG A N 1
ATOM 571 C CA . ARG A 1 82 ? 31.748 8.415 16.352 1.00 25.29 82 ARG A CA 1
ATOM 572 C C . ARG A 1 82 ? 32.840 7.385 16.037 1.00 25.13 82 ARG A C 1
ATOM 573 O O . ARG A 1 82 ? 32.735 6.221 16.423 1.00 28.74 82 ARG A O 1
ATOM 581 N N . HIS A 1 83 ? 33.901 7.833 15.363 1.00 20.30 83 HIS A N 1
ATOM 582 C CA . HIS A 1 83 ? 34.989 6.954 14.917 1.00 20.27 83 HIS A CA 1
ATOM 583 C C . HIS A 1 83 ? 36.164 6.885 15.894 1.00 20.55 83 HIS A C 1
ATOM 584 O O . HIS A 1 83 ? 36.956 5.947 15.858 1.00 22.78 83 HIS A O 1
ATOM 591 N N . GLY A 1 84 ? 36.282 7.903 16.733 1.00 18.95 84 GLY A N 1
ATOM 592 C CA . GLY A 1 84 ? 37.391 8.031 17.656 1.00 18.43 84 GLY A CA 1
ATOM 593 C C . GLY A 1 84 ? 38.682 8.465 16.987 1.00 17.66 84 GLY A C 1
ATOM 594 O O . GLY A 1 84 ? 39.746 8.264 17.530 1.00 19.52 84 GLY A O 1
ATOM 595 N N A ARG A 1 85 ? 38.575 9.102 15.830 0.60 15.68 85 ARG A N 1
ATOM 596 N N B ARG A 1 85 ? 38.580 9.027 15.789 0.40 16.92 85 ARG A N 1
ATOM 597 C CA A ARG A 1 85 ? 39.748 9.501 15.077 0.60 15.52 85 ARG A CA 1
ATOM 598 C CA B ARG A 1 85 ? 39.756 9.448 15.044 0.40 16.92 85 ARG A CA 1
ATOM 599 C C A ARG A 1 85 ? 39.337 10.465 13.982 0.60 13.46 85 ARG A C 1
ATOM 600 C C B ARG A 1 85 ? 39.345 10.345 13.892 0.40 14.58 85 ARG A C 1
ATOM 601 O O A ARG A 1 85 ? 38.149 10.740 13.792 0.60 12.08 85 ARG A O 1
ATOM 602 O O B ARG A 1 85 ? 38.155 10.464 13.585 0.40 14.06 85 ARG A O 1
ATOM 617 N N . LEU A 1 86 ? 40.325 10.998 13.273 1.00 13.59 86 LEU A N 1
ATOM 618 C CA . LEU A 1 86 ? 40.056 11.810 12.091 1.00 12.29 86 LEU A CA 1
ATOM 619 C C . LEU A 1 86 ? 39.460 10.979 10.968 1.00 12.27 86 LEU A C 1
ATOM 620 O O . LEU A 1 86 ? 39.855 9.843 10.732 1.00 12.31 86 LEU A O 1
ATOM 625 N N . ILE A 1 87 ? 38.478 11.556 10.287 1.00 11.75 87 ILE A N 1
ATOM 626 C CA . ILE A 1 87 ? 37.887 10.946 9.101 1.00 11.10 87 ILE A CA 1
ATOM 627 C C . ILE A 1 87 ? 37.951 11.910 7.922 1.00 9.99 87 ILE A C 1
ATOM 628 O O . ILE A 1 87 ? 38.008 13.128 8.097 1.00 10.01 87 ILE A O 1
ATOM 633 N N . THR A 1 88 ? 37.902 11.349 6.721 1.00 11.11 88 THR A N 1
ATOM 634 C CA . THR A 1 88 ? 37.829 12.116 5.483 1.00 10.88 88 THR A CA 1
ATOM 635 C C . THR A 1 88 ? 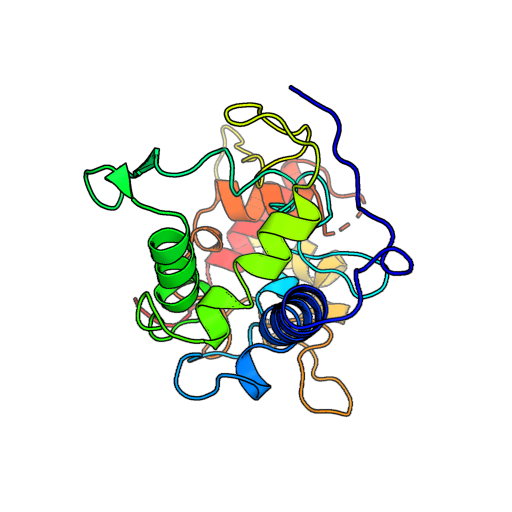36.390 12.368 5.049 1.00 10.73 88 THR A C 1
ATOM 636 O O . THR A 1 88 ? 35.444 11.751 5.565 1.00 10.77 88 THR A O 1
ATOM 640 N N . LEU A 1 89 ? 36.210 13.258 4.079 1.00 10.05 89 LEU A N 1
ATOM 641 C CA . LEU A 1 89 ? 34.888 13.499 3.541 1.00 10.19 89 LEU A CA 1
ATOM 642 C C . LEU A 1 89 ? 34.324 12.217 2.918 1.00 11.17 89 LEU A C 1
ATOM 643 O O . LEU A 1 89 ? 33.130 11.960 3.018 1.00 11.03 89 LEU A O 1
ATOM 648 N N . GLU A 1 90 ? 35.144 11.421 2.247 1.00 11.46 90 GLU A N 1
ATOM 649 C CA . GLU A 1 90 ? 34.683 10.155 1.673 1.00 12.92 90 GLU A CA 1
ATOM 650 C C . GLU A 1 90 ? 34.086 9.247 2.731 1.00 12.68 90 GLU A C 1
ATOM 651 O O . GLU A 1 90 ? 33.072 8.589 2.498 1.00 13.40 90 GLU A O 1
ATOM 657 N N . GLN A 1 91 ? 34.732 9.204 3.889 1.00 12.12 91 GLN A N 1
ATOM 658 C CA . GLN A 1 91 ? 34.254 8.392 4.984 1.00 13.05 91 GLN A CA 1
ATOM 659 C C . GLN A 1 91 ? 32.947 8.960 5.542 1.00 12.23 91 GLN A C 1
ATOM 660 O O . GLN A 1 91 ? 32.046 8.199 5.891 1.00 13.24 91 GLN A O 1
ATOM 666 N N . ARG A 1 92 ? 32.847 10.286 5.635 1.00 10.58 92 ARG A N 1
ATOM 667 C CA . ARG A 1 92 ? 31.628 10.924 6.146 1.00 10.75 92 ARG A CA 1
ATOM 668 C C . ARG A 1 92 ? 30.450 10.600 5.232 1.00 12.33 92 ARG A C 1
ATOM 669 O O . ARG A 1 92 ? 29.334 10.335 5.686 1.00 12.59 92 ARG A O 1
ATOM 677 N N . ILE A 1 93 ? 30.684 10.643 3.925 1.00 11.51 93 ILE A N 1
ATOM 678 C CA . ILE A 1 93 ? 29.645 10.246 2.971 1.00 12.12 93 ILE A CA 1
ATOM 679 C C . ILE A 1 93 ? 29.228 8.788 3.189 1.00 12.58 93 ILE A C 1
ATOM 680 O O . ILE A 1 93 ? 28.036 8.474 3.165 1.00 13.64 93 ILE A O 1
ATOM 685 N N . GLY A 1 94 ? 30.188 7.903 3.431 1.00 12.24 94 GLY A N 1
ATOM 686 C CA . GLY A 1 94 ? 29.906 6.513 3.731 1.00 12.70 94 GLY A CA 1
ATOM 687 C C . GLY A 1 94 ? 29.012 6.357 4.948 1.00 13.71 94 GLY A C 1
ATOM 688 O O . GLY A 1 94 ? 28.114 5.512 4.973 1.00 14.37 94 GLY A O 1
ATOM 689 N N . ASP A 1 95 ? 29.234 7.193 5.955 1.00 13.96 95 ASP A N 1
ATOM 690 C CA . ASP A 1 95 ? 28.395 7.145 7.144 1.00 14.52 95 ASP A CA 1
ATOM 691 C C . ASP A 1 95 ? 26.936 7.476 6.826 1.00 14.12 95 ASP A C 1
ATOM 692 O O . ASP A 1 95 ? 26.024 6.838 7.335 1.00 14.49 95 ASP A O 1
ATOM 697 N N A CYS A 1 96 ? 26.698 8.493 6.000 0.60 12.67 96 CYS A N 1
ATOM 698 C CA A CYS A 1 96 ? 25.311 8.827 5.651 0.60 12.35 96 CYS A CA 1
ATOM 699 C C A CYS A 1 96 ? 24.714 7.718 4.761 0.60 13.09 96 CYS A C 1
ATOM 700 O O A CYS A 1 96 ? 23.525 7.472 4.834 0.60 13.13 96 CYS A O 1
ATOM 710 N N . PHE A 1 97 ? 25.503 7.025 3.941 1.00 12.68 97 PHE A N 1
ATOM 711 C CA . PHE A 1 97 ? 24.982 5.863 3.207 1.00 13.14 97 PHE A CA 1
ATOM 712 C C . PHE A 1 97 ? 24.540 4.760 4.178 1.00 14.32 97 PHE A C 1
ATOM 713 O O . PHE A 1 97 ? 23.471 4.164 4.011 1.00 14.87 97 PHE A O 1
ATOM 721 N N . GLU A 1 98 ? 25.351 4.510 5.203 1.00 13.63 98 GLU A N 1
ATOM 722 C CA . GLU A 1 98 ? 25.075 3.424 6.150 1.00 14.82 98 GLU A CA 1
ATOM 723 C C . GLU A 1 98 ? 23.915 3.724 7.100 1.00 15.08 98 GLU A C 1
ATOM 724 O O . GLU A 1 98 ? 23.219 2.810 7.535 1.00 16.75 98 GLU A O 1
ATOM 730 N N . ARG A 1 99 ? 23.739 4.996 7.434 1.00 13.36 99 ARG A N 1
ATOM 731 C CA . ARG A 1 99 ? 22.807 5.389 8.479 1.00 12.72 99 ARG A CA 1
ATOM 732 C C . ARG A 1 99 ? 21.582 6.043 7.853 1.00 12.85 99 ARG A C 1
ATOM 733 O O . ARG A 1 99 ? 20.491 5.466 7.848 1.00 14.82 99 ARG A O 1
ATOM 741 N N . SER A 1 100 ? 21.744 7.234 7.310 1.00 12.33 100 SER A N 1
ATOM 742 C CA . SER A 1 100 ? 20.614 7.934 6.707 1.00 11.93 100 SER A CA 1
ATOM 743 C C . SER A 1 100 ? 19.956 7.173 5.562 1.00 12.38 100 SER A C 1
ATOM 744 O O . SER A 1 100 ? 18.734 7.255 5.393 1.00 12.90 100 SER A O 1
ATOM 747 N N . LEU A 1 101 ? 20.749 6.448 4.783 1.00 12.59 101 LEU A N 1
ATOM 748 C CA . LEU A 1 101 ? 20.237 5.697 3.636 1.00 13.10 101 LEU A CA 1
ATOM 749 C C . LEU A 1 101 ? 20.149 4.190 3.906 1.00 14.19 101 LEU A C 1
ATOM 750 O O . LEU A 1 101 ? 19.827 3.414 3.016 1.00 16.03 101 LEU A O 1
ATOM 755 N N . ASN A 1 102 ? 20.384 3.797 5.159 1.00 14.82 102 ASN A N 1
ATOM 756 C CA . ASN A 1 102 ? 20.230 2.410 5.600 1.00 16.02 102 ASN A CA 1
ATOM 757 C C . ASN A 1 102 ? 20.888 1.412 4.656 1.00 17.73 102 ASN A C 1
ATOM 758 O O . ASN A 1 102 ? 20.335 0.348 4.379 1.00 17.74 102 ASN A O 1
ATOM 763 N N . GLY A 1 103 ? 22.083 1.760 4.182 1.00 16.86 103 GLY A N 1
ATOM 764 C CA . GLY A 1 103 ? 22.687 1.021 3.088 1.00 17.67 103 GLY A CA 1
ATOM 765 C C . GLY A 1 103 ? 24.119 0.603 3.334 1.00 17.50 103 GLY A C 1
ATOM 766 O O . GLY A 1 103 ? 24.464 0.110 4.402 1.00 19.04 103 GLY A O 1
ATOM 767 N N . ARG A 1 104 ? 24.946 0.796 2.314 1.00 18.13 104 ARG A N 1
ATOM 768 C CA A ARG A 1 104 ? 26.343 0.399 2.379 0.47 18.84 104 ARG A CA 1
ATOM 769 C CA B ARG A 1 104 ? 26.341 0.377 2.339 0.53 19.19 104 ARG A CA 1
ATOM 770 C C . ARG A 1 104 ? 27.216 1.476 1.758 1.00 17.71 104 ARG A C 1
ATOM 771 O O . ARG A 1 104 ? 26.862 2.091 0.753 1.00 18.63 104 ARG A O 1
ATOM 786 N N . ALA A 1 105 ? 28.353 1.721 2.392 1.00 17.04 105 ALA A N 1
ATOM 787 C CA . ALA A 1 105 ? 29.282 2.730 1.907 1.00 17.11 105 ALA A CA 1
ATOM 788 C C . ALA A 1 105 ? 29.908 2.313 0.586 1.00 16.72 105 ALA A C 1
ATOM 789 O O . ALA A 1 105 ? 30.203 1.149 0.377 1.00 19.02 105 ALA A O 1
ATOM 791 N N . LEU A 1 106 ? 30.068 3.281 -0.308 1.00 16.98 106 LEU A N 1
ATOM 792 C CA A LEU A 1 106 ? 30.831 3.095 -1.533 0.42 17.11 106 LEU A CA 1
ATOM 793 C CA B LEU A 1 106 ? 30.824 3.061 -1.528 0.58 17.50 106 LEU A CA 1
ATOM 794 C C . LEU A 1 106 ? 32.309 2.948 -1.204 1.00 17.14 106 LEU A C 1
ATOM 795 O O . LEU A 1 106 ? 32.796 3.538 -0.239 1.00 17.37 106 LEU A O 1
ATOM 804 N N . ALA A 1 107 ? 33.026 2.168 -2.005 1.00 18.80 107 ALA A N 1
ATOM 805 C CA . ALA A 1 107 ? 34.476 2.106 -1.890 1.00 18.56 107 ALA A CA 1
ATOM 806 C C . ALA A 1 107 ? 35.027 3.515 -2.030 1.00 17.24 107 ALA A C 1
ATOM 807 O O . ALA A 1 107 ? 34.450 4.357 -2.727 1.00 17.58 107 ALA A O 1
ATOM 809 N N . LEU A 1 108 ? 36.169 3.769 -1.394 1.00 19.19 108 LEU A N 1
ATOM 810 C CA . LEU A 1 108 ? 36.664 5.130 -1.290 1.00 18.79 108 LEU A CA 1
ATOM 811 C C . LEU A 1 108 ? 37.247 5.661 -2.600 1.00 19.86 108 LEU A C 1
ATOM 812 O O . LEU A 1 108 ? 37.515 6.857 -2.703 1.00 22.17 108 LEU A O 1
ATOM 817 N N . ASP A 1 109 ? 37.392 4.776 -3.589 1.00 19.71 109 ASP A N 1
ATOM 818 C CA . ASP A 1 109 ? 37.734 5.159 -4.962 1.00 20.32 109 ASP A CA 1
ATOM 819 C C . ASP A 1 109 ? 36.633 4.826 -5.976 1.00 19.29 109 ASP A C 1
ATOM 820 O O . ASP A 1 109 ? 36.907 4.753 -7.171 1.00 21.98 109 ASP A O 1
ATOM 825 N N . HIS A 1 110 ? 35.395 4.640 -5.515 1.00 16.79 110 HIS A N 1
ATOM 826 C CA . HIS A 1 110 ? 34.297 4.375 -6.421 1.00 16.65 110 HIS A CA 1
ATOM 827 C C . HIS A 1 110 ? 34.045 5.606 -7.295 1.00 16.51 110 HIS A C 1
ATOM 828 O O . HIS A 1 110 ? 33.990 6.715 -6.792 1.00 14.71 110 HIS A O 1
ATOM 835 N N . PRO A 1 111 ? 33.892 5.418 -8.614 1.00 16.70 111 PRO A N 1
ATOM 836 C CA . PRO A 1 111 ? 33.689 6.590 -9.473 1.00 15.87 111 PRO A CA 1
ATOM 837 C C . PRO A 1 111 ? 32.483 7.452 -9.093 1.00 14.33 111 PRO A C 1
ATOM 838 O O . PRO A 1 111 ? 32.537 8.678 -9.243 1.00 13.65 111 PRO A O 1
ATOM 842 N N . ALA A 1 112 ? 31.417 6.850 -8.570 1.00 14.15 112 ALA A N 1
ATOM 843 C CA . ALA A 1 112 ? 30.265 7.650 -8.160 1.00 13.49 112 ALA A CA 1
ATOM 844 C C . ALA A 1 112 ? 30.568 8.505 -6.946 1.00 12.95 112 ALA A C 1
ATOM 845 O O . ALA A 1 112 ? 30.095 9.634 -6.830 1.00 12.45 1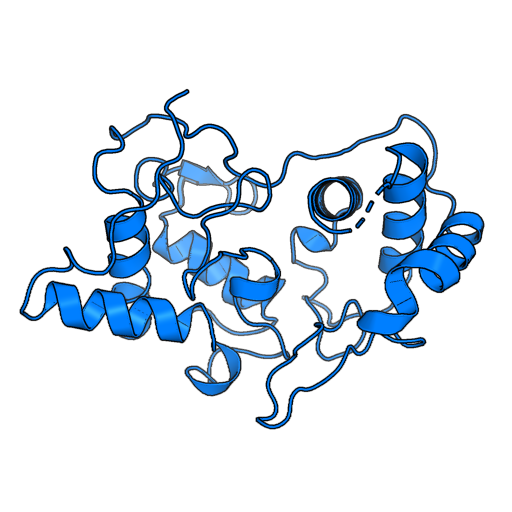12 ALA A O 1
ATOM 847 N N . LEU A 1 113 ? 31.382 7.973 -6.036 1.00 13.15 113 LEU A N 1
ATOM 848 C CA . LEU A 1 113 ? 31.788 8.735 -4.867 1.00 12.75 113 LEU A CA 1
ATOM 849 C C . LEU A 1 113 ? 32.671 9.911 -5.283 1.00 11.81 113 LEU A C 1
ATOM 850 O O . LEU A 1 113 ? 32.519 11.030 -4.811 1.00 12.13 113 LEU A O 1
ATOM 855 N N . ILE A 1 114 ? 33.576 9.657 -6.216 1.00 11.88 114 ILE A N 1
ATOM 856 C CA . ILE A 1 114 ? 34.449 10.708 -6.721 1.00 12.10 114 ILE A CA 1
ATOM 857 C C . ILE A 1 114 ? 33.598 11.785 -7.426 1.00 10.86 114 ILE A C 1
ATOM 858 O O . ILE A 1 114 ? 33.854 12.981 -7.269 1.00 11.71 114 ILE A O 1
ATOM 863 N N . ASP A 1 115 ? 32.563 11.373 -8.162 1.00 11.66 115 ASP A N 1
ATOM 864 C CA . ASP A 1 115 ? 31.668 12.337 -8.798 1.00 12.02 115 ASP A CA 1
ATOM 865 C C . ASP A 1 115 ? 30.920 13.176 -7.739 1.00 10.99 115 ASP A C 1
ATOM 866 O O . ASP A 1 115 ? 30.786 14.396 -7.891 1.00 11.71 115 ASP A O 1
ATOM 871 N N . MET A 1 116 ? 30.473 12.544 -6.656 1.00 11.19 116 MET A N 1
ATOM 872 C CA A MET A 1 116 ? 29.868 13.273 -5.533 0.44 11.11 116 MET A CA 1
ATOM 873 C CA B MET A 1 116 ? 29.840 13.293 -5.577 0.56 11.47 116 MET A CA 1
ATOM 874 C C . MET A 1 116 ? 30.836 14.284 -4.957 1.00 11.40 116 MET A C 1
ATOM 875 O O . MET A 1 116 ? 30.487 15.434 -4.699 1.00 11.82 116 MET A O 1
ATOM 884 N N . LEU A 1 117 ? 32.090 13.862 -4.766 1.00 11.24 117 LEU A N 1
ATOM 885 C CA . LEU A 1 117 ? 33.124 14.770 -4.275 1.00 11.32 117 LEU A CA 1
ATOM 886 C C . LEU A 1 117 ? 33.352 15.933 -5.225 1.00 11.73 117 LEU A C 1
ATOM 887 O O . LEU A 1 117 ? 33.492 17.071 -4.788 1.00 12.53 117 LEU A O 1
ATOM 892 N N . ALA A 1 118 ? 33.374 15.658 -6.531 1.00 11.60 118 ALA A N 1
ATOM 893 C CA . ALA A 1 118 ? 33.573 16.707 -7.518 1.00 12.04 118 ALA A CA 1
ATOM 894 C C . ALA A 1 118 ? 32.464 17.742 -7.424 1.00 11.29 118 ALA A C 1
ATOM 895 O O . ALA A 1 118 ? 32.705 18.948 -7.484 1.00 11.75 118 ALA A O 1
ATOM 897 N N . TYR A 1 119 ? 31.231 17.266 -7.289 1.00 11.55 119 TYR A N 1
ATOM 898 C CA . TYR A 1 119 ? 30.083 18.159 -7.130 1.00 12.07 119 TYR A CA 1
ATOM 899 C C . TYR A 1 119 ? 30.191 19.026 -5.882 1.00 10.64 119 TYR A C 1
ATOM 900 O O . TYR A 1 119 ? 30.014 20.241 -5.950 1.00 11.81 119 TYR A O 1
ATOM 909 N N . MET A 1 120 ? 30.518 18.415 -4.748 1.00 11.46 120 MET A N 1
ATOM 910 C CA . MET A 1 120 ? 30.690 19.174 -3.505 1.00 11.73 120 MET A CA 1
ATOM 911 C C . MET A 1 120 ? 31.832 20.184 -3.619 1.00 11.91 120 MET A C 1
ATOM 912 O O . MET A 1 120 ? 31.746 21.303 -3.104 1.00 12.22 120 MET A O 1
ATOM 917 N N . SER A 1 121 ? 32.904 19.805 -4.318 1.00 11.99 121 SER A N 1
ATOM 918 C CA . SER A 1 121 ? 34.025 20.705 -4.552 1.00 12.31 121 SER A CA 1
ATOM 919 C C . SER A 1 121 ? 33.637 21.884 -5.439 1.00 12.19 121 SER A C 1
ATOM 920 O O . SER A 1 121 ? 34.075 23.013 -5.232 1.00 13.22 121 SER A O 1
ATOM 923 N N . TRP A 1 122 ? 32.805 21.624 -6.443 1.00 12.70 122 TRP A N 1
ATOM 924 C CA . TRP A 1 122 ? 32.264 22.689 -7.270 1.00 14.16 122 TRP A CA 1
ATOM 925 C C . TRP A 1 122 ? 31.425 23.672 -6.449 1.00 14.19 122 TRP A C 1
ATOM 926 O O . TRP A 1 122 ? 31.610 24.885 -6.542 1.00 15.07 122 TRP A O 1
ATOM 937 N N . LEU A 1 123 ? 30.519 23.153 -5.624 1.00 13.12 123 LEU A N 1
ATOM 938 C CA . LEU A 1 123 ? 29.724 24.014 -4.757 1.00 13.94 123 LEU A CA 1
ATOM 939 C C . LEU A 1 123 ? 30.603 24.824 -3.822 1.00 14.43 123 LEU A C 1
ATOM 940 O O . LEU A 1 123 ? 30.236 25.918 -3.408 1.00 15.99 123 LEU A O 1
ATOM 945 N N . SER A 1 124 ? 31.783 24.284 -3.511 1.00 14.37 124 SER A N 1
ATOM 946 C CA . SER A 1 124 ? 32.702 24.901 -2.564 1.00 14.08 124 SER A CA 1
ATOM 947 C C . SER A 1 124 ? 33.686 25.838 -3.220 1.00 14.99 124 SER A C 1
ATOM 948 O O . SER A 1 124 ? 34.554 26.366 -2.541 1.00 14.79 124 SER A O 1
ATOM 951 N N . GLN A 1 125 ? 33.573 26.037 -4.530 1.00 14.77 125 GLN A N 1
ATOM 952 C CA . GLN A 1 125 ? 34.554 26.860 -5.210 1.00 16.53 125 GLN A CA 1
ATOM 953 C C . GLN A 1 125 ? 34.659 28.226 -4.543 1.00 16.01 125 GLN A C 1
ATOM 954 O O . GLN A 1 125 ? 33.648 28.831 -4.188 1.00 16.23 125 GLN A O 1
ATOM 960 N N . GLY A 1 126 ? 35.890 28.683 -4.335 1.00 16.73 126 GLY A N 1
ATOM 961 C CA . GLY A 1 126 ? 36.135 29.984 -3.742 1.00 17.96 126 GLY A CA 1
ATOM 962 C C . GLY A 1 126 ? 36.118 30.042 -2.218 1.00 17.53 126 GLY A C 1
ATOM 963 O O . GLY A 1 126 ? 36.525 31.052 -1.641 1.00 18.83 126 GLY A O 1
ATOM 964 N N . VAL A 1 127 ? 35.657 28.982 -1.557 1.00 15.65 127 VAL A N 1
ATOM 965 C CA . VAL A 1 127 ? 35.643 28.955 -0.096 1.00 13.90 127 VAL A CA 1
ATOM 966 C C . VAL A 1 127 ? 37.043 28.635 0.424 1.00 14.38 127 VAL A C 1
ATOM 967 O O . VAL A 1 127 ? 37.601 27.600 0.059 1.00 13.71 127 VAL A O 1
ATOM 971 N N . PRO A 1 128 ? 37.611 29.509 1.281 1.00 15.78 128 PRO A N 1
ATOM 972 C CA . PRO A 1 128 ? 38.949 29.199 1.810 1.00 15.37 128 PRO A CA 1
ATOM 973 C C . PRO A 1 128 ? 38.974 27.921 2.639 1.00 15.25 128 PRO A C 1
ATOM 974 O O . PRO A 1 128 ? 38.082 27.694 3.465 1.00 14.73 128 PRO A O 1
ATOM 978 N N . VAL A 1 129 ? 40.003 27.103 2.443 1.00 14.80 129 VAL A N 1
ATOM 979 C CA . VAL A 1 129 ? 40.174 25.920 3.274 1.00 15.18 129 VAL A CA 1
ATOM 980 C C . VAL A 1 129 ? 40.186 26.324 4.730 1.00 15.53 129 VAL A C 1
ATOM 981 O O . VAL A 1 129 ? 40.878 27.271 5.105 1.00 17.30 129 VAL A O 1
ATOM 985 N N . GLY A 1 130 ? 39.376 25.628 5.530 1.00 16.57 130 GLY A N 1
ATOM 986 C CA . GLY A 1 130 ? 39.292 25.864 6.957 1.00 16.69 130 GLY A CA 1
ATOM 987 C C . GLY A 1 130 ? 38.192 26.834 7.361 1.00 17.96 130 GLY A C 1
ATOM 988 O O . GLY A 1 130 ? 37.800 26.891 8.524 1.00 19.96 130 GLY A O 1
ATOM 989 N N . ALA A 1 131 ? 37.692 27.602 6.403 1.00 18.10 131 ALA A N 1
ATOM 990 C CA . ALA A 1 131 ? 36.638 28.574 6.674 1.00 18.31 131 ALA A CA 1
ATOM 991 C C . ALA A 1 131 ? 35.318 27.876 6.892 1.00 18.71 131 ALA A C 1
ATOM 992 O O . ALA A 1 131 ? 35.048 26.827 6.313 1.00 18.92 131 ALA A O 1
ATOM 994 N N . VAL A 1 132 ? 34.505 28.487 7.738 1.00 20.27 132 VAL A N 1
ATOM 995 C CA . VAL A 1 132 ? 33.189 27.970 8.056 1.00 21.74 132 VAL A CA 1
ATOM 996 C C . VAL A 1 132 ? 32.163 28.815 7.308 1.00 22.78 132 VAL A C 1
ATOM 997 O O . VAL A 1 132 ? 32.121 30.030 7.467 1.00 24.77 132 VAL A O 1
ATOM 1001 N N . VAL A 1 133 ? 31.355 28.169 6.477 1.00 18.98 133 VAL A N 1
ATOM 1002 C CA . VAL A 1 133 ? 30.310 28.845 5.711 1.00 19.00 133 VAL A CA 1
ATOM 1003 C C . VAL A 1 133 ? 29.065 29.077 6.573 1.00 20.16 133 VAL A C 1
ATOM 1004 O O . VAL A 1 133 ? 28.613 28.182 7.288 1.00 19.16 133 VAL A O 1
ATOM 1008 N N . ALA A 1 134 ? 28.538 30.295 6.500 1.00 21.24 134 ALA A N 1
ATOM 1009 C CA . ALA A 1 134 ? 27.349 30.676 7.244 1.00 21.26 134 ALA A CA 1
ATOM 1010 C C . ALA A 1 134 ? 26.196 29.790 6.811 1.00 20.52 134 ALA A C 1
ATOM 1011 O O . ALA A 1 134 ? 25.907 29.672 5.625 1.00 22.58 134 ALA A O 1
ATOM 1013 N N . GLY A 1 135 ? 25.544 29.158 7.780 1.00 21.15 135 GLY A N 1
ATOM 1014 C CA . GLY A 1 135 ? 24.447 28.259 7.481 1.00 19.83 135 GLY A CA 1
ATOM 1015 C C . GLY A 1 135 ? 24.844 26.798 7.373 1.00 17.38 135 GLY A C 1
ATOM 1016 O O . GLY A 1 135 ? 24.003 25.952 7.078 1.00 17.65 135 GLY A O 1
ATOM 1017 N N . HIS A 1 136 ? 26.115 26.487 7.608 1.00 16.09 136 HIS A N 1
ATOM 1018 C CA . HIS A 1 136 ? 26.548 25.096 7.554 1.00 14.21 136 HIS A CA 1
ATOM 1019 C C . HIS A 1 136 ? 25.801 24.253 8.582 1.00 13.72 136 HIS A C 1
ATOM 1020 O O . HIS A 1 136 ? 25.366 24.763 9.628 1.00 15.79 136 HIS A O 1
ATOM 1027 N N . GLY A 1 137 ? 25.678 22.962 8.294 1.00 13.82 137 GLY A N 1
ATOM 1028 C CA . GLY A 1 137 ? 25.077 22.020 9.221 1.00 13.37 137 GLY A CA 1
ATOM 1029 C C . GLY A 1 137 ? 23.587 22.193 9.414 1.00 15.32 137 GLY A C 1
ATOM 1030 O O . GLY A 1 137 ? 22.923 22.979 8.722 1.00 14.81 137 GLY A O 1
ATOM 1031 N N . ILE A 1 138 ? 23.076 21.413 10.360 1.00 17.47 138 ILE A N 1
ATOM 1032 C CA . ILE A 1 138 ? 21.708 21.550 10.839 1.00 18.05 138 ILE A CA 1
ATOM 1033 C C . ILE A 1 138 ? 21.826 21.980 12.297 1.00 18.63 138 ILE A C 1
ATOM 1034 O O . ILE A 1 138 ? 22.198 21.176 13.151 1.00 18.77 138 ILE A O 1
ATOM 1039 N N . PRO A 1 139 ? 21.604 23.269 12.576 1.00 22.53 139 PRO A N 1
ATOM 1040 C CA . PRO A 1 139 ? 21.723 23.711 13.963 1.00 24.64 139 PRO A CA 1
ATOM 1041 C C . PRO A 1 139 ? 20.737 22.946 14.862 1.00 21.38 139 PRO A C 1
ATOM 1042 O O . PRO A 1 139 ? 19.567 22.771 14.514 1.00 22.02 139 PRO A O 1
ATOM 1046 N N . THR A 1 140 ? 21.205 22.470 16.006 1.00 21.42 140 THR A N 1
ATOM 1047 C CA . THR A 1 140 ? 20.326 21.753 16.913 1.00 22.35 140 THR A CA 1
ATOM 1048 C C . THR A 1 140 ? 19.362 22.747 17.550 1.00 23.41 140 THR A C 1
ATOM 1049 O O . THR A 1 140 ? 19.649 23.941 17.682 1.00 24.84 140 THR A O 1
ATOM 1053 N N . LEU A 1 141 ? 18.196 22.240 17.919 1.00 19.59 141 LEU A N 1
ATOM 1054 C CA . LEU A 1 141 ? 17.241 22.980 18.717 1.00 18.87 141 LEU A CA 1
ATOM 1055 C C . LEU A 1 141 ? 17.012 22.134 19.945 1.00 18.54 141 LEU A C 1
ATOM 1056 O O . LEU A 1 141 ? 16.583 20.984 19.833 1.00 18.89 141 LEU A O 1
ATOM 1061 N N . THR A 1 142 ? 17.316 22.700 21.107 1.00 18.95 142 THR A N 1
ATOM 1062 C CA . THR A 1 142 ? 17.090 22.016 22.379 1.00 20.44 142 THR A CA 1
ATOM 1063 C C . THR A 1 142 ? 16.225 22.890 23.272 1.00 21.58 142 THR A C 1
ATOM 1064 O O . THR A 1 142 ? 16.463 24.097 23.410 1.00 23.19 142 THR A O 1
ATOM 1068 N N . LEU A 1 143 ? 15.209 22.282 23.868 1.00 20.19 143 LEU A N 1
ATOM 1069 C CA . LEU A 1 143 ? 14.417 22.951 24.900 1.00 21.54 143 LEU A CA 1
ATOM 1070 C C . LEU A 1 143 ? 14.674 22.239 26.214 1.00 23.22 143 LEU A C 1
ATOM 1071 O O . LEU A 1 143 ? 15.016 21.060 26.215 1.00 24.93 143 LEU A O 1
ATOM 1076 N N . GLU A 1 144 ? 14.527 22.959 27.324 1.00 24.18 144 GLU A N 1
ATOM 1077 C CA . GLU A 1 144 ? 14.791 22.397 28.642 1.00 26.68 144 GLU A CA 1
ATOM 1078 C C . GLU A 1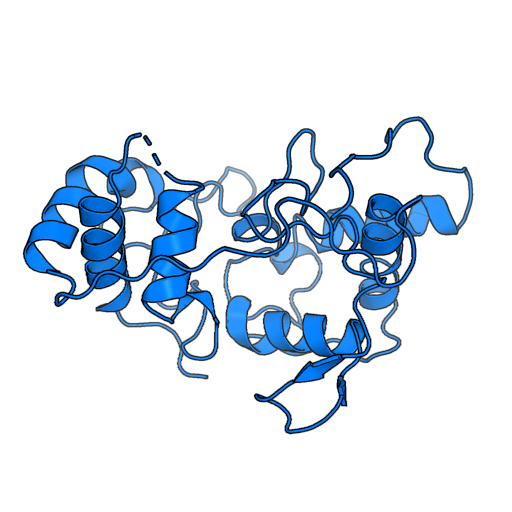 144 ? 13.495 21.887 29.268 1.00 26.93 144 GLU A C 1
ATOM 1079 O O . GLU A 1 144 ? 13.175 22.188 30.418 1.00 29.10 144 GLU A O 1
ATOM 1085 N N . ARG A 1 145 ? 12.756 21.120 28.482 1.00 24.53 145 ARG A N 1
ATOM 1086 C CA . ARG A 1 145 ? 11.605 20.371 28.944 1.00 23.70 145 ARG A CA 1
ATOM 1087 C C . ARG A 1 145 ? 11.455 19.141 28.045 1.00 23.35 145 ARG A C 1
ATOM 1088 O O . ARG A 1 145 ? 12.015 19.083 26.948 1.00 21.41 145 ARG A O 1
ATOM 1096 N N . GLU A 1 146 ? 10.673 18.173 28.516 1.00 23.51 146 GLU A N 1
ATOM 1097 C CA . GLU A 1 146 ? 10.391 16.967 27.750 1.00 22.73 146 GLU A CA 1
ATOM 1098 C C . GLU A 1 146 ? 9.622 17.292 26.485 1.00 19.59 146 GLU A C 1
ATOM 1099 O O . GLU A 1 146 ? 8.686 18.105 26.526 1.00 21.84 146 GLU A O 1
ATOM 1105 N N . PRO A 1 147 ? 9.977 16.644 25.355 1.00 19.05 147 PRO A N 1
ATOM 1106 C CA . PRO A 1 147 ? 9.124 16.801 24.174 1.00 17.19 147 PRO A CA 1
ATOM 1107 C C . PRO A 1 147 ? 7.826 16.048 24.399 1.00 17.10 147 PRO A C 1
ATOM 1108 O O . PRO A 1 147 ? 7.856 14.895 24.815 1.00 17.96 147 PRO A O 1
ATOM 1112 N N . ASP A 1 148 ? 6.707 16.721 24.158 1.00 16.85 148 ASP A N 1
ATOM 1113 C CA . ASP A 1 148 ? 5.378 16.194 24.428 1.00 16.74 148 ASP A CA 1
ATOM 1114 C C . ASP A 1 148 ? 4.864 15.589 23.139 1.00 16.85 148 ASP A C 1
ATOM 1115 O O . ASP A 1 148 ? 4.404 16.297 22.246 1.00 16.76 148 ASP A O 1
ATOM 1120 N N . GLY A 1 149 ? 4.941 14.264 23.057 1.00 18.03 149 GLY A N 1
ATOM 1121 C CA . GLY A 1 149 ? 4.543 13.534 21.870 1.00 18.99 149 GLY A CA 1
ATOM 1122 C C . GLY A 1 149 ? 3.046 13.557 21.607 1.00 18.65 149 GLY A C 1
ATOM 1123 O O . GLY A 1 149 ? 2.617 13.345 20.491 1.00 18.73 149 GLY A O 1
ATOM 1124 N N . VAL A 1 150 ? 2.241 13.808 22.633 1.00 18.03 150 VAL A N 1
ATOM 1125 C CA . VAL A 1 150 ? 0.795 13.919 22.457 1.00 18.66 150 VAL A CA 1
ATOM 1126 C C . VAL A 1 150 ? 0.487 15.212 21.711 1.00 18.51 150 VAL A C 1
ATOM 1127 O O . VAL A 1 150 ? -0.239 15.211 20.726 1.00 18.55 150 VAL A O 1
ATOM 1131 N N . HIS A 1 151 ? 1.060 16.316 22.175 1.00 17.86 151 HIS A N 1
ATOM 1132 C CA . HIS A 1 151 ? 0.952 17.575 21.456 1.00 18.18 151 HIS A CA 1
ATOM 1133 C C . HIS A 1 151 ? 1.538 17.414 20.059 1.00 17.28 151 HIS A C 1
ATOM 1134 O O . HIS A 1 151 ? 0.986 17.898 19.081 1.00 17.78 151 HIS A O 1
ATOM 1141 N N . GLY A 1 152 ? 2.676 16.732 19.978 1.00 16.26 152 GLY A N 1
ATOM 1142 C CA . GLY A 1 152 ? 3.343 16.520 18.701 1.00 17.04 152 GLY A CA 1
ATOM 1143 C C . GLY A 1 152 ? 2.469 15.813 17.688 1.00 17.92 152 GLY A C 1
ATOM 1144 O O . GLY A 1 152 ? 2.505 16.127 16.505 1.00 17.73 152 GLY A O 1
ATOM 1145 N N . GLU A 1 153 ? 1.689 14.840 18.143 1.00 18.19 153 GLU A N 1
ATOM 1146 C CA . GLU A 1 153 ? 0.780 14.134 17.249 1.00 19.73 153 GLU A CA 1
ATOM 1147 C C . GLU A 1 153 ? -0.266 15.071 16.651 1.00 19.00 153 GLU A C 1
ATOM 1148 O O . GLU A 1 153 ? -0.564 14.993 15.457 1.00 18.89 153 GLU A O 1
ATOM 1154 N N . ALA A 1 154 ? -0.820 15.951 17.482 1.00 18.92 154 ALA A N 1
ATOM 1155 C CA . ALA A 1 154 ? -1.797 16.920 16.991 1.00 19.25 154 ALA A CA 1
ATOM 1156 C C . ALA A 1 154 ? -1.154 17.882 15.993 1.00 19.27 154 ALA A C 1
ATOM 1157 O O . ALA A 1 154 ? -1.724 18.164 14.935 1.00 19.69 154 ALA A O 1
ATOM 1159 N N . LEU A 1 155 ? 0.052 18.345 16.309 1.00 19.13 155 LEU A N 1
ATOM 1160 C CA . LEU A 1 155 ? 0.784 19.216 15.405 1.00 18.96 155 LEU A CA 1
ATOM 1161 C C . LEU A 1 155 ? 1.081 18.505 14.093 1.00 19.05 155 LEU A C 1
ATOM 1162 O O . LEU A 1 155 ? 0.929 19.086 13.016 1.00 19.60 155 LEU A O 1
ATOM 1167 N N . TYR A 1 156 ? 1.479 17.241 14.185 1.00 18.18 156 TYR A N 1
ATOM 1168 C CA . TYR A 1 156 ? 1.764 16.466 12.984 1.00 18.13 156 TYR A CA 1
ATOM 1169 C C . TYR A 1 156 ? 0.529 16.408 12.058 1.00 18.48 156 TYR A C 1
ATOM 1170 O O . TYR A 1 156 ? 0.623 16.596 10.842 1.00 18.84 156 TYR A O 1
ATOM 1179 N N . GLN A 1 157 ? -0.640 16.144 12.624 1.00 19.78 157 GLN A N 1
ATOM 1180 C CA . GLN A 1 157 ? -1.835 16.031 11.814 1.00 21.24 157 GLN A CA 1
ATOM 1181 C C . GLN A 1 157 ? -2.141 17.356 11.125 1.00 20.95 157 GLN A C 1
ATOM 1182 O O . GLN A 1 157 ? -2.550 17.380 9.959 1.00 21.37 157 GLN A O 1
ATOM 1188 N N . ALA A 1 158 ? -1.929 18.455 11.840 1.00 20.76 158 ALA A N 1
ATOM 1189 C CA . ALA A 1 158 ? -2.262 19.783 11.339 1.00 21.78 158 ALA A CA 1
ATOM 1190 C C . ALA A 1 158 ? -1.250 20.332 10.342 1.00 21.16 158 ALA A C 1
ATOM 1191 O O . ALA A 1 158 ? -1.596 21.106 9.461 1.00 22.70 158 ALA A O 1
ATOM 1193 N N . ARG A 1 159 ? 0.006 19.931 10.491 1.00 20.06 159 ARG A N 1
ATOM 1194 C CA . ARG A 1 159 ? 1.100 20.633 9.821 1.00 20.67 159 ARG A CA 1
ATOM 1195 C C . ARG A 1 159 ? 1.986 19.782 8.920 1.00 19.47 159 ARG A C 1
ATOM 1196 O O . ARG A 1 159 ? 2.760 20.342 8.132 1.00 20.73 159 ARG A O 1
ATOM 1204 N N . CYS A 1 160 ? 1.890 18.453 9.016 1.00 17.53 160 CYS A N 1
ATOM 1205 C CA . CYS A 1 160 ? 2.885 17.582 8.355 1.00 17.30 160 CYS A CA 1
ATOM 1206 C C . CYS A 1 160 ? 2.236 16.470 7.538 1.00 15.94 160 CYS A C 1
ATOM 1207 O O . CYS A 1 160 ? 2.766 16.052 6.517 1.00 17.20 160 CYS A O 1
ATOM 1210 N N . LEU A 1 161 ? 1.105 15.964 8.023 1.00 16.76 161 LEU A N 1
ATOM 1211 C CA . LEU A 1 161 ? 0.480 14.756 7.492 1.00 17.37 161 LEU A CA 1
ATOM 1212 C C . LEU A 1 161 ? 0.119 14.862 6.007 1.00 16.79 161 LEU A C 1
ATOM 1213 O O . LEU A 1 161 ? 0.271 13.896 5.255 1.00 17.23 161 LEU A O 1
ATOM 1218 N N . ALA A 1 162 ? -0.375 16.022 5.591 1.00 16.72 162 ALA A N 1
ATOM 1219 C CA . ALA A 1 162 ? -0.786 16.207 4.204 1.00 16.94 162 ALA A CA 1
ATOM 1220 C C . ALA A 1 162 ? 0.353 15.852 3.238 1.00 16.62 162 ALA A C 1
ATOM 1221 O O . ALA A 1 162 ? 0.089 15.393 2.131 1.00 18.00 162 ALA A O 1
ATOM 1223 N N . CYS A 1 163 ? 1.605 16.064 3.647 1.00 16.70 163 CYS A N 1
ATOM 1224 C CA . CYS A 1 163 ? 2.756 15.689 2.833 1.00 16.66 163 CYS A CA 1
ATOM 1225 C C . CYS A 1 163 ? 3.324 14.330 3.215 1.00 16.07 163 CYS A C 1
ATOM 1226 O O . CYS A 1 163 ? 3.505 13.472 2.356 1.00 16.78 163 CYS A O 1
ATOM 1229 N N . HIS A 1 164 ? 3.627 14.136 4.495 1.00 15.71 164 HIS A N 1
ATOM 1230 C CA . HIS A 1 164 ? 4.385 12.957 4.901 1.00 16.17 164 HIS A CA 1
ATOM 1231 C C . HIS A 1 164 ? 3.528 11.736 5.224 1.00 16.18 164 HIS A C 1
ATOM 1232 O O . HIS A 1 164 ? 4.063 10.637 5.357 1.00 16.63 164 HIS A O 1
ATOM 1239 N N . GLY A 1 165 ? 2.210 11.917 5.316 1.00 16.75 165 GLY A N 1
ATOM 1240 C CA . GLY A 1 165 ? 1.289 10.795 5.420 1.00 16.96 165 GLY A CA 1
ATOM 1241 C C . GLY A 1 165 ? 0.877 10.459 6.848 1.00 17.23 165 GLY A C 1
ATOM 1242 O O . GLY A 1 165 ? 1.625 10.694 7.809 1.00 17.04 165 GLY A O 1
ATOM 1243 N N . ALA A 1 166 ? -0.318 9.889 6.993 1.00 17.47 166 ALA A N 1
ATOM 1244 C CA . ALA A 1 166 ? -0.806 9.465 8.308 1.00 18.94 166 ALA A CA 1
ATOM 1245 C C . ALA A 1 166 ? 0.124 8.446 8.944 1.00 19.49 166 ALA A C 1
ATOM 1246 O O . ALA A 1 166 ? 0.253 8.404 10.168 1.00 19.72 166 ALA A O 1
ATOM 1248 N N . ASP A 1 167 ? 0.748 7.623 8.109 1.00 19.51 167 ASP A N 1
ATOM 1249 C CA . ASP A 1 167 ? 1.638 6.570 8.575 1.00 21.56 167 ASP A CA 1
ATOM 1250 C C . ASP A 1 167 ? 3.107 6.918 8.350 1.00 19.13 167 ASP A C 1
ATOM 1251 O O . ASP A 1 167 ? 3.961 6.039 8.407 1.00 19.47 167 ASP A O 1
ATOM 1256 N N . GLY A 1 168 ? 3.379 8.191 8.076 1.00 17.16 168 GLY A N 1
ATOM 1257 C CA . GLY A 1 168 ? 4.749 8.660 7.923 1.00 16.70 168 GLY A CA 1
ATOM 1258 C C . GLY A 1 168 ? 5.480 8.067 6.724 1.00 16.68 168 GLY A C 1
ATOM 1259 O O . GLY A 1 168 ? 6.701 8.195 6.619 1.00 17.31 168 GLY A O 1
ATOM 1260 N N . SER A 1 169 ? 4.748 7.453 5.796 1.00 17.17 169 SER A N 1
ATOM 1261 C CA . SER A 1 169 ? 5.380 6.709 4.710 1.00 18.64 169 SER A CA 1
ATOM 1262 C C . SER A 1 169 ? 5.686 7.563 3.466 1.00 18.28 169 SER A C 1
ATOM 1263 O O . SER A 1 169 ? 6.279 7.067 2.507 1.00 20.11 169 SER A O 1
ATOM 1266 N N . GLY A 1 170 ? 5.293 8.837 3.492 1.00 17.18 170 GLY A N 1
ATOM 1267 C CA . GLY A 1 170 ? 5.580 9.763 2.407 1.00 17.57 170 GLY A CA 1
ATOM 1268 C C . GLY A 1 170 ? 4.682 9.632 1.184 1.00 18.06 170 GLY A C 1
ATOM 1269 O O . GLY A 1 170 ? 3.667 8.932 1.192 1.00 19.37 170 GLY A O 1
ATOM 1270 N N . THR A 1 171 ? 5.050 10.351 0.130 1.00 18.04 171 THR A N 1
ATOM 1271 C CA . THR A 1 171 ? 4.288 10.426 -1.119 1.00 18.75 171 THR A CA 1
ATOM 1272 C C . THR A 1 171 ? 5.231 10.214 -2.278 1.00 18.94 171 THR A C 1
ATOM 1273 O O . THR A 1 171 ? 6.170 10.973 -2.437 1.00 19.59 171 THR A O 1
ATOM 1277 N N . LEU A 1 172 ? 4.979 9.186 -3.083 1.00 18.96 172 LEU A N 1
ATOM 1278 C CA . LEU A 1 172 ? 5.756 8.944 -4.290 1.00 19.06 172 LEU A CA 1
ATOM 1279 C C . LEU A 1 172 ? 5.330 9.868 -5.413 1.00 18.50 172 LEU A C 1
ATOM 1280 O O . LEU A 1 172 ? 4.147 10.191 -5.545 1.00 19.53 172 LEU A O 1
ATOM 1285 N N . ASP A 1 173 ? 6.294 10.278 -6.233 1.00 18.98 173 ASP A N 1
ATOM 1286 C CA . ASP A 1 173 ? 5.990 11.008 -7.467 1.00 20.53 173 ASP A CA 1
ATOM 1287 C C . ASP A 1 173 ? 5.738 10.023 -8.599 1.00 20.81 173 ASP A C 1
ATOM 1288 O O . ASP A 1 173 ? 5.799 8.815 -8.401 1.00 20.94 173 ASP A O 1
ATOM 1293 N N . ALA A 1 174 ? 5.457 10.542 -9.784 1.00 22.48 174 ALA A N 1
ATOM 1294 C CA . ALA A 1 174 ? 5.073 9.721 -10.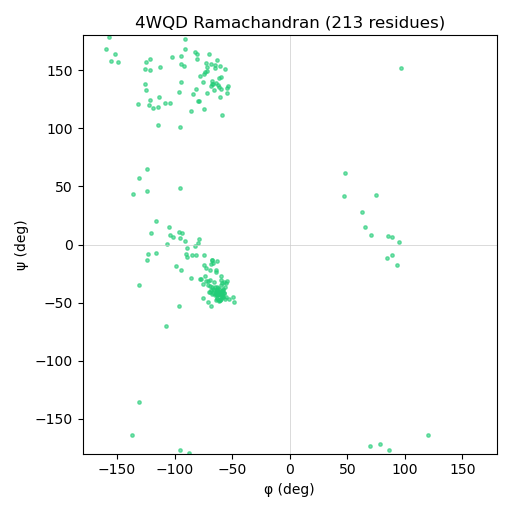925 1.00 24.62 174 ALA A CA 1
ATOM 1295 C C . ALA A 1 174 ? 6.176 8.774 -11.379 1.00 24.91 174 ALA A C 1
ATOM 1296 O O . ALA A 1 174 ? 5.936 7.767 -12.046 1.00 26.66 174 ALA A O 1
ATOM 1298 N N . ASP A 1 175 ? 7.405 9.110 -11.021 1.00 24.65 175 ASP A N 1
ATOM 1299 C CA . ASP A 1 175 ? 8.580 8.332 -11.442 1.00 26.30 175 ASP A CA 1
ATOM 1300 C C . ASP A 1 175 ? 9.097 7.412 -10.354 1.00 23.43 175 ASP A C 1
ATOM 1301 O O . ASP A 1 175 ? 10.177 6.828 -10.493 1.00 25.12 175 ASP A O 1
ATOM 1306 N N . GLY A 1 176 ? 8.371 7.324 -9.246 1.00 23.15 176 GLY A N 1
ATOM 1307 C CA . GLY A 1 176 ? 8.719 6.406 -8.176 1.00 23.40 176 GLY A CA 1
ATOM 1308 C C . GLY A 1 176 ? 9.738 6.935 -7.188 1.00 22.16 176 GLY A C 1
ATOM 1309 O O . GLY A 1 176 ? 10.191 6.195 -6.325 1.00 24.37 176 GLY A O 1
ATOM 1310 N N . ARG A 1 177 ? 10.088 8.210 -7.303 1.00 20.51 177 ARG A N 1
ATOM 1311 C CA . ARG A 1 177 ? 10.953 8.862 -6.322 1.00 19.50 177 ARG A CA 1
ATOM 1312 C C . ARG A 1 177 ? 10.051 9.498 -5.279 1.00 18.66 177 ARG A C 1
ATOM 1313 O O . ARG A 1 177 ? 8.903 9.822 -5.563 1.00 19.59 177 ARG A O 1
ATOM 1321 N N . TYR A 1 178 ? 10.534 9.669 -4.061 1.00 16.88 178 TYR A N 1
ATOM 1322 C CA . TYR A 1 178 ? 9.739 10.375 -3.065 1.00 16.62 178 TYR A CA 1
ATOM 1323 C C . TYR A 1 178 ? 9.693 11.881 -3.289 1.00 17.13 178 TYR A C 1
ATOM 1324 O O . TYR A 1 178 ? 10.713 12.576 -3.223 1.00 17.99 178 TYR A O 1
ATOM 1333 N N . LEU A 1 179 ? 8.477 12.359 -3.556 1.00 17.48 179 LEU A N 1
ATOM 1334 C CA . LEU A 1 179 ? 8.163 13.777 -3.552 1.00 17.29 179 LEU A CA 1
ATOM 1335 C C . LEU A 1 179 ? 8.260 14.278 -2.118 1.00 17.57 179 LEU A C 1
ATOM 1336 O O . LEU A 1 179 ? 8.949 15.254 -1.837 1.00 18.65 179 LEU A O 1
ATOM 1341 N N . PHE A 1 180 ? 7.555 13.599 -1.214 1.00 16.51 180 PHE A N 1
ATOM 1342 C CA . PHE A 1 180 ? 7.631 13.883 0.221 1.00 16.47 180 PHE A CA 1
ATOM 1343 C C . PHE A 1 180 ? 8.137 12.609 0.876 1.00 15.62 180 PHE A C 1
ATOM 1344 O O . PHE A 1 180 ? 7.511 11.559 0.786 1.00 15.93 180 PHE A O 1
ATOM 1352 N N . PRO A 1 181 ? 9.315 12.679 1.518 1.00 14.37 181 PRO A N 1
ATOM 1353 C CA . PRO A 1 181 ? 9.947 11.422 1.926 1.00 14.51 181 PRO A CA 1
ATOM 1354 C C . PRO A 1 181 ? 9.397 10.803 3.214 1.00 14.05 181 PRO A C 1
ATOM 1355 O O . PRO A 1 181 ? 8.751 11.482 4.019 1.00 15.31 181 PRO A O 1
ATOM 1359 N N . PRO A 1 182 ? 9.622 9.500 3.404 1.00 14.21 182 PRO A N 1
ATOM 1360 C CA . PRO A 1 182 ? 9.158 8.822 4.622 1.00 14.66 182 PRO A CA 1
ATOM 1361 C C . PRO A 1 182 ? 9.891 9.262 5.881 1.00 14.30 182 PRO A C 1
ATOM 1362 O O . PRO A 1 182 ? 11.134 9.358 5.886 1.00 14.34 182 PRO A O 1
ATOM 1366 N N . LEU A 1 183 ? 9.147 9.483 6.956 1.00 13.89 183 LEU A N 1
ATOM 1367 C CA . LEU A 1 183 ? 9.679 9.959 8.224 1.00 14.43 183 LEU A CA 1
ATOM 1368 C C . LEU A 1 183 ? 9.908 8.849 9.237 1.00 15.39 183 LEU A C 1
ATOM 1369 O O . LEU A 1 183 ? 10.649 9.040 10.204 1.00 14.89 183 LEU A O 1
ATOM 1374 N N . TRP A 1 184 ? 9.275 7.703 9.027 1.00 15.50 184 TRP A N 1
ATOM 1375 C CA . TRP A 1 184 ? 9.500 6.528 9.855 1.00 15.31 184 TRP A CA 1
ATOM 1376 C C . TRP A 1 184 ? 9.098 5.300 9.055 1.00 16.56 184 TRP A C 1
ATOM 1377 O O . TRP A 1 184 ? 8.680 5.420 7.895 1.00 16.72 184 TRP A O 1
ATOM 1388 N N . GLY A 1 185 ? 9.256 4.120 9.647 1.00 17.05 185 GLY A N 1
ATOM 1389 C CA . GLY A 1 185 ? 8.946 2.885 8.949 1.00 18.71 185 GLY A CA 1
ATOM 1390 C C . GLY A 1 185 ? 10.115 2.395 8.122 1.00 19.89 185 GLY A C 1
ATOM 1391 O O . GLY A 1 185 ? 11.197 3.002 8.123 1.00 18.19 185 GLY A O 1
ATOM 1392 N N . PRO A 1 186 ? 9.903 1.299 7.381 1.00 21.50 186 PRO A N 1
ATOM 1393 C CA . PRO A 1 186 ? 11.025 0.600 6.736 1.00 22.12 186 PRO A CA 1
ATOM 1394 C C . PRO A 1 186 ? 11.772 1.352 5.618 1.00 21.72 186 PRO A C 1
ATOM 1395 O O . PRO A 1 186 ? 12.887 0.931 5.275 1.00 21.30 186 PRO A O 1
ATOM 1399 N N . ARG A 1 187 ? 11.201 2.423 5.075 1.00 19.99 187 ARG A N 1
ATOM 1400 C CA A ARG A 1 187 ? 11.843 3.159 3.986 0.34 19.71 187 ARG A CA 1
ATOM 1401 C CA B ARG A 1 187 ? 11.848 3.167 3.987 0.66 19.87 187 ARG A CA 1
ATOM 1402 C C . ARG A 1 187 ? 12.477 4.470 4.450 1.00 17.57 187 ARG A C 1
ATOM 1403 O O . ARG A 1 187 ? 12.989 5.240 3.627 1.00 17.15 187 ARG A O 1
ATOM 1418 N N . SER A 1 188 ? 12.457 4.721 5.759 1.00 15.77 188 SER A N 1
ATOM 1419 C CA . SER A 1 188 ? 13.043 5.936 6.311 1.00 14.12 188 SER A CA 1
ATOM 1420 C C . SER A 1 188 ? 14.488 5.692 6.789 1.00 14.72 188 SER A C 1
ATOM 1421 O O . SER A 1 188 ? 15.027 4.593 6.628 1.00 14.53 188 SER A O 1
ATOM 1424 N N . PHE A 1 189 ? 15.086 6.722 7.375 1.00 13.70 189 PHE A N 1
ATOM 1425 C CA . PHE A 1 189 ? 16.422 6.634 7.918 1.00 12.76 189 PHE A CA 1
ATOM 1426 C C . PHE A 1 189 ? 16.444 5.649 9.083 1.00 13.78 189 PHE A C 1
ATOM 1427 O O . PHE A 1 189 ? 15.417 5.422 9.724 1.00 14.77 189 PHE A O 1
ATOM 1435 N N . ASN A 1 190 ? 17.604 5.054 9.348 1.00 14.08 190 ASN A N 1
ATOM 1436 C CA . ASN A 1 190 ? 17.718 4.087 10.438 1.00 15.06 190 ASN A CA 1
ATOM 1437 C C . ASN A 1 190 ? 18.122 4.726 11.757 1.00 14.91 190 ASN A C 1
ATOM 1438 O O . ASN A 1 190 ? 18.331 5.941 11.843 1.00 14.31 190 ASN A O 1
ATOM 1443 N N . THR A 1 191 ? 18.179 3.909 12.797 1.00 15.40 191 THR A N 1
ATOM 1444 C CA . THR A 1 191 ? 18.392 4.429 14.147 1.00 15.75 191 THR A CA 1
ATOM 1445 C C . THR A 1 191 ? 19.779 5.020 14.355 1.00 16.48 191 THR A C 1
ATOM 1446 O O . THR A 1 191 ? 20.005 5.719 15.342 1.00 17.36 191 THR A O 1
ATOM 1450 N N . GLY A 1 192 ? 20.700 4.753 13.426 1.00 15.52 192 GLY A N 1
ATOM 1451 C CA . GLY A 1 192 ? 22.045 5.292 13.505 1.00 15.41 192 GLY A CA 1
ATOM 1452 C C . GLY A 1 192 ? 22.173 6.681 12.923 1.00 14.37 192 GLY A C 1
ATOM 1453 O O . GLY A 1 192 ? 23.231 7.306 13.064 1.00 15.83 192 GLY A O 1
ATOM 1454 N N . ALA A 1 193 ? 21.127 7.154 12.257 1.00 12.70 193 ALA A N 1
ATOM 1455 C CA . ALA A 1 193 ? 21.176 8.443 11.586 1.00 12.79 193 ALA A CA 1
ATOM 1456 C C . ALA A 1 193 ? 21.109 9.596 12.582 1.00 13.10 193 ALA A C 1
ATOM 1457 O O . ALA A 1 193 ? 20.429 9.512 13.616 1.00 13.66 193 ALA A O 1
ATOM 1459 N N . GLY A 1 194 ? 21.789 10.692 12.261 1.00 12.89 194 GLY A N 1
ATOM 1460 C CA . GLY A 1 194 ? 21.679 11.903 13.052 1.00 12.81 194 GLY A CA 1
ATOM 1461 C C . GLY A 1 194 ? 20.246 12.397 13.199 1.00 13.34 194 GLY A C 1
ATOM 1462 O O . GLY A 1 194 ? 19.877 12.974 14.226 1.00 14.06 194 GLY A O 1
ATOM 1463 N N . MET A 1 195 ? 19.421 12.182 12.172 1.00 12.90 195 MET A N 1
ATOM 1464 C CA . MET A 1 195 ? 18.035 12.633 12.194 1.00 13.07 195 MET A CA 1
ATOM 1465 C C . MET A 1 195 ? 17.219 11.875 13.236 1.00 13.75 195 MET A C 1
ATOM 1466 O O . MET A 1 195 ? 16.106 12.303 13.567 1.00 14.43 195 MET A O 1
ATOM 1471 N N . ASN A 1 196 ? 17.759 10.778 13.766 1.00 13.64 196 ASN A N 1
ATOM 1472 C CA . ASN A 1 196 ? 17.101 10.026 14.832 1.00 14.12 196 ASN A CA 1
ATOM 1473 C C . ASN A 1 196 ? 17.342 10.629 16.214 1.00 14.69 196 ASN A C 1
ATOM 1474 O O . ASN A 1 196 ? 16.845 10.105 17.196 1.00 16.70 196 ASN A O 1
ATOM 1479 N N . ARG A 1 197 ? 18.114 11.715 16.285 1.00 13.75 197 ARG A N 1
ATOM 1480 C CA . ARG A 1 197 ? 18.365 12.405 17.552 1.00 14.46 197 ARG A CA 1
ATOM 1481 C C . ARG A 1 197 ? 17.404 13.573 17.705 1.00 13.88 197 ARG A C 1
ATOM 1482 O O . ARG A 1 197 ? 17.257 14.393 16.801 1.00 14.20 197 ARG A O 1
ATOM 1490 N N . GLN A 1 198 ? 16.773 13.644 18.871 1.00 13.70 198 GLN A N 1
ATOM 1491 C CA . GLN A 1 198 ? 15.733 14.629 19.126 1.00 13.13 198 GLN A CA 1
ATOM 1492 C C . GLN A 1 198 ? 16.122 16.051 18.718 1.00 13.31 198 GLN A C 1
ATOM 1493 O O . GLN A 1 198 ? 15.363 16.731 18.032 1.00 14.11 198 GLN A O 1
ATOM 1499 N N . ALA A 1 199 ? 17.299 16.503 19.146 1.00 14.00 199 ALA A N 1
ATOM 1500 C CA . ALA A 1 199 ? 17.647 17.903 18.927 1.00 13.60 199 ALA A CA 1
ATOM 1501 C C . ALA A 1 199 ? 17.988 18.178 17.467 1.00 14.07 199 ALA A C 1
ATOM 1502 O O . ALA A 1 199 ? 17.846 19.309 17.001 1.00 14.37 199 ALA A O 1
ATOM 1504 N N . THR A 1 200 ? 18.465 17.164 16.750 1.00 14.11 200 THR A N 1
ATOM 1505 C CA . THR A 1 200 ? 18.765 17.329 15.330 1.00 13.67 200 THR A CA 1
ATOM 1506 C C . THR A 1 200 ? 17.467 17.343 14.515 1.00 13.69 200 THR A C 1
ATOM 1507 O O . THR A 1 200 ? 17.275 18.209 13.657 1.00 14.72 200 THR A O 1
ATOM 1511 N N . ALA A 1 201 ? 16.564 16.402 14.801 1.00 13.58 201 ALA A N 1
ATOM 1512 C CA . ALA A 1 201 ? 15.269 16.391 14.137 1.00 13.25 201 ALA A CA 1
ATOM 1513 C C . ALA A 1 201 ? 14.537 17.704 14.415 1.00 13.44 201 ALA A C 1
ATOM 1514 O O . ALA A 1 201 ? 13.965 18.306 13.502 1.00 13.93 201 ALA A O 1
ATOM 1516 N N . ALA A 1 202 ? 14.550 18.156 15.664 1.00 13.58 202 ALA A N 1
ATOM 1517 C CA . ALA A 1 202 ? 13.862 19.395 16.003 1.00 13.65 202 ALA A CA 1
ATOM 1518 C C . ALA A 1 202 ? 14.453 20.588 15.253 1.00 13.66 202 ALA A C 1
ATOM 1519 O O . ALA A 1 202 ? 13.718 21.447 14.763 1.00 15.47 202 ALA A O 1
ATOM 1521 N N . GLY A 1 203 ? 15.779 20.632 15.151 1.00 14.05 203 GLY A N 1
ATOM 1522 C CA . GLY A 1 203 ? 16.455 21.698 14.423 1.00 14.94 203 GLY A CA 1
ATOM 1523 C C . GLY A 1 203 ? 16.135 21.670 12.945 1.00 14.70 203 GLY A C 1
ATOM 1524 O O . GLY A 1 203 ? 15.889 22.707 12.343 1.00 15.34 203 GLY A O 1
ATOM 1525 N N . PHE A 1 204 ? 16.133 20.482 12.357 1.00 14.42 204 PHE A N 1
ATOM 1526 C CA . PHE A 1 204 ? 15.808 20.361 10.939 1.00 14.56 204 PHE A CA 1
ATOM 1527 C C . PHE A 1 204 ? 14.385 20.810 10.686 1.00 15.62 204 PHE A C 1
ATOM 1528 O O . PHE A 1 204 ? 14.133 21.555 9.746 1.00 16.95 204 PHE A O 1
ATOM 1536 N N . ILE A 1 205 ? 13.462 20.343 11.517 1.00 15.75 205 ILE A N 1
ATOM 1537 C CA . ILE A 1 205 ? 12.054 20.650 11.366 1.00 16.86 205 ILE A CA 1
ATOM 1538 C C . ILE A 1 205 ? 11.829 22.143 11.519 1.00 18.37 205 ILE A C 1
ATOM 1539 O O . ILE A 1 205 ? 11.050 22.741 10.771 1.00 20.31 205 ILE A O 1
ATOM 1544 N N . LYS A 1 206 ? 12.499 22.735 12.496 1.00 20.25 206 LYS A N 1
ATOM 1545 C CA . LYS A 1 206 ? 12.403 24.162 12.745 1.00 25.10 206 LYS A CA 1
ATOM 1546 C C . LYS A 1 206 ? 12.820 24.973 11.530 1.00 28.82 206 LYS A C 1
ATOM 1547 O O . LYS A 1 206 ? 12.148 25.926 11.157 1.00 30.05 206 LYS A O 1
ATOM 1553 N N . HIS A 1 207 ? 13.931 24.594 10.912 1.00 33.28 207 HIS A N 1
ATOM 1554 C CA . HIS A 1 207 ? 14.518 25.425 9.859 1.00 39.24 207 HIS A CA 1
ATOM 1555 C C . HIS A 1 207 ? 14.138 25.052 8.425 1.00 44.69 207 HIS A C 1
ATOM 1556 O O . HIS A 1 207 ? 14.679 25.644 7.487 1.00 48.69 207 HIS A O 1
ATOM 1563 N N . GLY A 1 208 ? 13.227 24.099 8.232 1.00 44.54 208 GLY A N 1
ATOM 1564 C CA 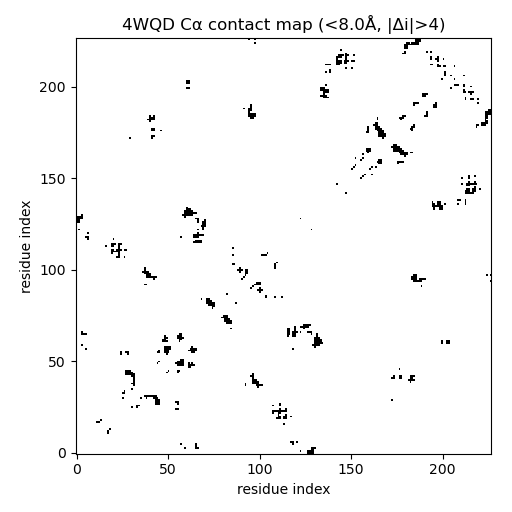. GLY A 1 208 ? 12.946 23.614 6.885 1.00 44.28 208 GLY A CA 1
ATOM 1565 C C . GLY A 1 208 ? 11.508 23.390 6.468 1.00 44.50 208 GLY A C 1
ATOM 1566 O O . GLY A 1 208 ? 11.267 22.896 5.387 1.00 46.41 208 GLY A O 1
ATOM 1567 N N A MET A 1 209 ? 10.640 23.410 7.479 0.57 42.86 209 MET A N 1
ATOM 1568 N N B MET A 1 209 ? 10.609 24.106 7.141 0.43 44.38 209 MET A N 1
ATOM 1569 C CA A MET A 1 209 ? 9.417 22.589 7.485 0.57 38.12 209 MET A CA 1
ATOM 1570 C CA B MET A 1 209 ? 9.242 24.406 6.646 0.43 43.51 209 MET A CA 1
ATOM 1571 C C A MET A 1 209 ? 8.295 23.288 8.253 0.57 38.78 209 MET A C 1
ATOM 1572 C C B MET A 1 209 ? 8.983 24.100 5.165 0.43 40.17 209 MET A C 1
ATOM 1573 O O A MET A 1 209 ? 8.526 23.872 9.314 0.57 39.11 209 MET A O 1
ATOM 1574 O O B MET A 1 209 ? 7.920 24.411 4.625 0.43 38.78 209 MET A O 1
ATOM 1583 N N . SER A 1 216 ? 4.324 29.668 10.722 1.00 47.17 216 SER A N 1
ATOM 1584 C CA . SER A 1 216 ? 5.562 28.900 10.785 1.00 46.85 216 SER A CA 1
ATOM 1585 C C . SER A 1 216 ? 5.767 28.357 12.195 1.00 45.00 216 SER A C 1
ATOM 1586 O O . SER A 1 216 ? 5.280 28.939 13.165 1.00 46.22 216 SER A O 1
ATOM 1588 N N . LEU A 1 217 ? 6.491 27.247 12.311 1.00 41.99 217 LEU A N 1
ATOM 1589 C CA . LEU A 1 217 ? 6.631 26.568 13.594 1.00 38.26 217 LEU A CA 1
ATOM 1590 C C . LEU A 1 217 ? 7.414 27.357 14.621 1.00 34.95 217 LEU A C 1
ATOM 1591 O O . LEU A 1 217 ? 8.460 27.936 14.325 1.00 35.94 217 LEU A O 1
ATOM 1596 N N . SER A 1 218 ? 6.919 27.330 15.850 1.00 31.01 218 SER A N 1
ATOM 1597 C CA . SER A 1 218 ? 7.666 27.862 16.973 1.00 28.57 218 SER A CA 1
ATOM 1598 C C . SER A 1 218 ? 8.652 26.798 17.435 1.00 26.59 218 SER A C 1
ATOM 1599 O O . SER A 1 218 ? 8.534 25.633 17.055 1.00 24.72 218 SER A O 1
ATOM 1602 N N . ASP A 1 219 ? 9.619 27.198 18.254 1.00 25.40 219 ASP A N 1
ATOM 1603 C CA . ASP A 1 219 ? 10.569 26.246 18.823 1.00 24.15 219 ASP A CA 1
ATOM 1604 C C . ASP A 1 219 ? 9.820 25.160 19.590 1.00 22.11 219 ASP A C 1
ATOM 1605 O O . ASP A 1 219 ? 10.140 23.981 19.504 1.00 20.68 219 ASP A O 1
ATOM 1610 N N . GLU A 1 220 ? 8.799 25.567 20.333 1.00 24.29 220 GLU A N 1
ATOM 1611 C CA . GLU A 1 220 ? 8.038 24.633 21.153 1.00 25.11 220 GLU A CA 1
ATOM 1612 C C . GLU A 1 220 ? 7.346 23.577 20.285 1.00 21.76 220 GLU A C 1
ATOM 1613 O O . GLU A 1 220 ? 7.337 22.387 20.610 1.00 21.23 220 GLU A O 1
ATOM 1619 N N . GLU A 1 221 ? 6.779 24.016 19.165 1.00 21.24 221 GLU A N 1
ATOM 1620 C CA . GLU A 1 221 ? 6.073 23.108 18.265 1.00 19.85 221 GLU A CA 1
ATOM 1621 C C . GLU A 1 221 ? 7.041 22.153 17.568 1.00 16.86 221 GLU A C 1
ATOM 1622 O O . GLU A 1 221 ? 6.765 20.960 17.441 1.00 16.44 221 GLU A O 1
ATOM 1628 N N . ALA A 1 222 ? 8.194 22.672 17.148 1.00 16.60 222 ALA A N 1
ATOM 1629 C CA . ALA A 1 222 ? 9.197 21.848 16.473 1.00 16.03 222 ALA A CA 1
ATOM 1630 C C . ALA A 1 222 ? 9.704 20.763 17.415 1.00 14.08 222 ALA A C 1
ATOM 1631 O O . ALA A 1 222 ? 9.856 19.607 17.037 1.00 14.77 222 ALA A O 1
ATOM 1633 N N . TRP A 1 223 ? 9.926 21.142 18.669 1.00 15.49 223 TRP A N 1
ATOM 1634 C CA . TRP A 1 223 ? 10.399 20.222 19.692 1.00 14.66 223 TRP A CA 1
ATOM 1635 C C . TRP A 1 223 ? 9.385 19.088 19.892 1.00 14.59 223 TRP A C 1
ATOM 1636 O O . TRP A 1 223 ? 9.732 17.908 19.879 1.00 14.78 223 TRP A O 1
ATOM 1647 N N . ASP A 1 224 ? 8.114 19.447 20.052 1.00 14.58 224 ASP A N 1
ATOM 1648 C CA . ASP A 1 224 ? 7.074 18.453 20.326 1.00 15.05 224 ASP A CA 1
ATOM 1649 C C . ASP A 1 224 ? 6.797 17.570 19.110 1.00 14.07 224 ASP A C 1
ATOM 1650 O O . ASP A 1 224 ? 6.659 16.362 19.248 1.00 14.89 224 ASP A O 1
ATOM 1655 N N . VAL A 1 225 ? 6.764 18.140 17.911 1.00 14.71 225 VAL A N 1
ATOM 1656 C CA . VAL A 1 225 ? 6.478 17.309 16.743 1.00 14.82 225 VAL A CA 1
ATOM 1657 C C . VAL A 1 225 ? 7.662 16.371 16.423 1.00 13.69 225 VAL A C 1
ATOM 1658 O O . VAL A 1 225 ? 7.453 15.217 16.038 1.00 14.43 225 VAL A O 1
ATOM 1662 N N . ALA A 1 226 ? 8.898 16.834 16.649 1.00 13.80 226 ALA A N 1
ATOM 1663 C CA . ALA A 1 226 ? 10.056 15.959 16.519 1.00 13.51 226 ALA A CA 1
ATOM 1664 C C . ALA A 1 226 ? 9.930 14.777 17.455 1.00 13.83 226 ALA A C 1
ATOM 1665 O O . ALA A 1 226 ? 10.216 13.637 17.100 1.00 14.71 226 ALA A O 1
ATOM 1667 N N . GLY A 1 227 ? 9.461 15.061 18.669 1.00 14.28 227 GLY A N 1
ATOM 1668 C CA . GLY A 1 227 ? 9.277 14.023 19.659 1.00 15.28 227 GLY A CA 1
ATOM 1669 C C . GLY A 1 227 ? 8.300 12.972 19.164 1.00 14.54 227 GLY A C 1
ATOM 1670 O O . GLY A 1 227 ? 8.555 11.769 19.259 1.00 15.65 227 GLY A O 1
ATOM 1671 N N . PHE A 1 228 ? 7.173 13.416 18.619 1.00 14.69 228 PHE A N 1
ATOM 1672 C CA . PHE A 1 228 ? 6.193 12.489 18.073 1.00 14.83 228 PHE A CA 1
ATOM 1673 C C . PHE A 1 228 ? 6.774 11.655 16.927 1.00 14.81 228 PHE A C 1
ATOM 1674 O O . PHE A 1 228 ? 6.636 10.432 16.884 1.00 15.26 228 PHE A O 1
ATOM 1682 N N . VAL A 1 229 ? 7.435 12.317 15.993 1.00 14.38 229 VAL A N 1
ATOM 1683 C CA . VAL A 1 229 ? 8.047 11.600 14.878 1.00 14.72 229 VAL A CA 1
ATOM 1684 C C . VAL A 1 229 ? 8.940 10.471 15.406 1.00 14.51 229 VAL A C 1
ATOM 1685 O O . VAL A 1 229 ? 8.843 9.328 14.958 1.00 14.38 229 VAL A O 1
ATOM 1689 N N . LEU A 1 230 ? 9.770 10.785 16.397 1.00 13.89 230 LEU A N 1
ATOM 1690 C CA . LEU A 1 230 ? 10.764 9.843 16.907 1.00 14.80 230 LEU A CA 1
ATOM 1691 C C . LEU A 1 230 ? 10.210 8.770 17.862 1.00 17.13 230 LEU A C 1
ATOM 1692 O O . LEU A 1 230 ? 10.972 7.970 18.393 1.00 19.88 230 LEU A O 1
ATOM 1697 N N . THR A 1 231 ? 8.893 8.725 18.060 1.00 15.80 231 THR A N 1
ATOM 1698 C CA . THR A 1 231 ? 8.294 7.622 18.814 1.00 17.39 231 THR A CA 1
ATOM 1699 C C . THR A 1 231 ? 8.099 6.378 17.939 1.00 18.42 231 THR A C 1
ATOM 1700 O O . THR A 1 231 ? 7.754 5.315 18.457 1.00 21.52 231 THR A O 1
ATOM 1704 N N . HIS A 1 232 ? 8.311 6.506 16.629 1.00 17.32 232 HIS A N 1
ATOM 1705 C CA . HIS A 1 232 ? 7.946 5.449 15.689 1.00 17.24 232 HIS A CA 1
ATOM 1706 C C . HIS A 1 232 ? 9.072 4.490 15.352 1.00 18.39 232 HIS A C 1
ATOM 1707 O O . HIS A 1 232 ? 10.240 4.853 15.431 1.00 18.61 232 HIS A O 1
ATOM 1714 N N . PRO A 1 233 ? 8.731 3.265 14.935 1.00 19.07 233 PRO A N 1
ATOM 1715 C CA . PRO A 1 233 ? 9.769 2.331 14.495 1.00 20.26 233 PRO A CA 1
ATOM 1716 C C . PRO A 1 233 ? 10.427 2.750 13.200 1.00 19.03 233 PRO A C 1
ATOM 1717 O O . PRO A 1 233 ? 9.850 3.479 12.382 1.00 18.68 233 PRO A O 1
ATOM 1721 N N . ARG A 1 234 ? 11.656 2.277 13.032 1.00 18.80 234 ARG A N 1
ATOM 1722 C CA . ARG A 1 234 ? 12.438 2.490 11.820 1.00 18.44 234 ARG A CA 1
ATOM 1723 C C . ARG A 1 234 ? 13.515 1.418 11.806 1.00 18.89 234 ARG A C 1
ATOM 1724 O O . ARG A 1 234 ? 13.710 0.738 12.810 1.00 20.47 234 ARG A O 1
ATOM 1732 N N . PRO A 1 235 ? 14.215 1.247 10.674 1.00 18.95 235 PRO A N 1
ATOM 1733 C CA . PRO A 1 235 ? 15.212 0.178 10.632 1.00 19.15 235 PRO A CA 1
ATOM 1734 C C . PRO A 1 235 ? 16.297 0.337 11.693 1.00 19.98 235 PRO A C 1
ATOM 1735 O O . PRO A 1 235 ? 16.718 1.447 12.033 1.00 20.23 235 PRO A O 1
ATOM 1739 N N . LEU A 1 236 ? 16.726 -0.802 12.216 1.00 22.19 236 LEU A N 1
ATOM 1740 C CA . LEU A 1 236 ? 17.782 -0.854 13.202 1.00 24.45 236 LEU A CA 1
ATOM 1741 C C . LEU A 1 236 ? 19.141 -0.829 12.530 1.00 24.99 236 LEU A C 1
ATOM 1742 O O . LEU A 1 236 ? 19.401 -1.592 11.607 1.00 25.83 236 LEU A O 1
ATOM 1747 N N . PHE A 1 237 ? 19.999 0.059 13.004 1.00 24.41 237 PHE A N 1
ATOM 1748 C CA . PHE A 1 237 ? 21.383 0.101 12.553 1.00 25.27 237 PHE A CA 1
ATOM 1749 C C . PHE A 1 237 ? 22.197 -0.871 13.384 1.00 27.26 237 PHE A C 1
ATOM 1750 O O . PHE A 1 237 ? 22.195 -0.777 14.607 1.00 29.11 237 PHE A O 1
#